Protein AF-A0A954NXL1-F1 (afdb_monomer)

Solvent-accessible surface area (backbone atoms only — not comparable to full-atom values): 20071 Å² total; per-residue (Å²): 137,88,84,87,80,82,85,85,82,81,84,80,84,85,80,91,80,90,78,91,79,86,86,80,90,76,93,76,92,77,82,85,81,83,84,84,76,79,89,75,82,78,77,86,80,50,72,56,59,78,70,56,52,58,62,56,50,62,66,40,54,79,56,42,63,72,50,54,70,36,68,68,48,44,49,46,42,63,69,52,49,45,56,51,31,54,75,68,62,72,51,57,70,72,60,48,56,66,61,53,74,74,76,76,63,102,68,73,78,57,69,69,57,52,49,50,50,50,53,50,50,62,66,25,72,68,46,43,51,49,52,35,52,50,40,54,51,52,44,72,52,59,51,67,88,38,59,63,52,55,56,56,39,59,54,33,57,70,47,90,50,64,70,38,24,40,44,21,52,54,26,48,41,65,50,51,58,74,80,51,32,74,78,63,54,55,92,82,51,72,101,67,62,76,81,45,71,69,49,53,53,50,49,54,52,41,49,45,52,71,66,40,54,46,99,85,69,44,57,66,57,77,52,65,70,48,47,52,52,40,50,54,51,49,54,52,46,42,70,78,46,68,72,74,65,74,70,71,71,70,74,70,68,77,68,76,71,79,79,76,70,80,72,78,80,75,80,85,80,81,97,74,91,79,90,79,74,80,85,76,83,80,76,93,83,80,77,77,80,81,84,70,78,95,72,78,79,76,78,78,82,76,82,78,134

Structure (mmCIF, N/CA/C/O backbone):
data_AF-A0A954NXL1-F1
#
_entry.id   AF-A0A954NXL1-F1
#
loop_
_atom_site.group_PDB
_atom_site.id
_atom_site.type_symbol
_atom_site.label_atom_id
_atom_site.label_alt_id
_atom_site.label_comp_id
_atom_site.label_asym_id
_atom_site.label_entity_id
_atom_site.label_seq_id
_atom_site.pdbx_PDB_ins_code
_atom_site.Cartn_x
_atom_site.Cartn_y
_atom_site.Cartn_z
_atom_site.occupancy
_atom_site.B_iso_or_equiv
_atom_site.auth_seq_id
_atom_site.auth_comp_id
_atom_site.auth_asym_id
_atom_site.auth_atom_id
_atom_site.pdbx_PDB_model_num
ATOM 1 N N . MET A 1 1 ? 21.706 30.343 -47.236 1.00 45.62 1 MET A N 1
ATOM 2 C CA . MET A 1 1 ? 22.930 30.516 -46.420 1.00 45.62 1 MET A CA 1
ATOM 3 C C . MET A 1 1 ? 22.582 30.305 -44.948 1.00 45.62 1 MET A C 1
ATOM 5 O O . MET A 1 1 ? 21.830 31.111 -44.410 1.00 45.62 1 MET A O 1
ATOM 9 N N . PRO A 1 2 ? 23.025 29.204 -44.320 1.00 49.72 2 PRO A N 1
ATOM 10 C CA . PRO A 1 2 ? 22.646 28.861 -42.949 1.00 49.72 2 PRO A CA 1
ATOM 11 C C . PRO A 1 2 ? 23.507 29.607 -41.917 1.00 49.72 2 PRO A C 1
ATOM 13 O O . PRO A 1 2 ? 24.734 29.600 -41.991 1.00 49.72 2 PRO A O 1
ATOM 16 N N . ARG A 1 3 ? 22.856 30.255 -40.941 1.00 55.41 3 ARG A N 1
ATOM 17 C CA . ARG A 1 3 ? 23.507 30.878 -39.778 1.00 55.41 3 ARG A CA 1
ATOM 18 C C . ARG A 1 3 ? 23.641 29.855 -38.651 1.00 55.41 3 ARG A C 1
ATOM 20 O O . ARG A 1 3 ? 22.653 29.465 -38.035 1.00 55.41 3 ARG A O 1
ATOM 27 N N . ILE A 1 4 ? 24.882 29.472 -38.384 1.00 54.88 4 ILE A N 1
ATOM 28 C CA . ILE A 1 4 ? 25.325 28.678 -37.238 1.00 54.88 4 ILE A CA 1
ATOM 29 C C . ILE A 1 4 ? 25.182 29.538 -35.970 1.00 54.88 4 ILE A C 1
ATOM 31 O O . ILE A 1 4 ? 25.740 30.632 -35.899 1.00 54.88 4 ILE A O 1
ATOM 35 N N . ARG A 1 5 ? 24.423 29.064 -34.973 1.00 64.19 5 ARG A N 1
ATOM 36 C CA . ARG A 1 5 ? 24.415 29.616 -33.608 1.00 64.19 5 ARG A CA 1
ATOM 37 C C . ARG A 1 5 ? 25.229 28.692 -32.706 1.00 64.19 5 ARG A C 1
ATOM 39 O O . ARG A 1 5 ? 24.935 27.508 -32.599 1.00 64.19 5 ARG A O 1
ATOM 46 N N . THR A 1 6 ? 26.257 29.257 -32.090 1.00 56.78 6 THR A N 1
ATOM 47 C CA . THR A 1 6 ? 27.164 28.630 -31.125 1.00 56.78 6 THR A CA 1
ATOM 48 C C . THR A 1 6 ? 26.505 28.451 -29.747 1.00 56.78 6 THR A C 1
ATOM 50 O O . THR A 1 6 ? 25.706 29.301 -29.340 1.00 56.78 6 THR A O 1
ATOM 53 N N . PRO A 1 7 ? 26.834 27.384 -28.991 1.00 60.34 7 PRO A N 1
ATOM 54 C CA . PRO A 1 7 ? 26.393 27.222 -27.609 1.00 60.34 7 PRO A CA 1
ATOM 55 C C . PRO A 1 7 ? 27.292 27.995 -26.630 1.00 60.34 7 PRO A C 1
ATOM 57 O O . PRO A 1 7 ? 28.519 27.973 -26.721 1.00 60.34 7 PRO A O 1
ATOM 60 N N . ARG A 1 8 ? 26.661 28.668 -25.661 1.00 62.50 8 ARG A N 1
ATOM 61 C CA . ARG A 1 8 ? 27.320 29.267 -24.495 1.00 62.50 8 ARG A CA 1
ATOM 62 C C . ARG A 1 8 ? 27.696 28.165 -23.504 1.00 62.50 8 ARG A C 1
ATOM 64 O O . ARG A 1 8 ? 26.824 27.564 -22.886 1.00 62.50 8 ARG A O 1
ATOM 71 N N . VAL A 1 9 ? 28.995 27.945 -23.342 1.00 52.59 9 VAL A N 1
ATOM 72 C CA . VAL A 1 9 ? 29.593 27.196 -22.233 1.00 52.59 9 VAL A CA 1
ATOM 73 C C . VAL A 1 9 ? 29.570 28.104 -21.001 1.00 52.59 9 VAL A C 1
ATOM 75 O O . VAL A 1 9 ? 30.226 29.143 -20.997 1.00 52.59 9 VAL A O 1
ATOM 78 N N . MET A 1 10 ? 28.805 27.745 -19.968 1.00 55.31 10 MET A N 1
ATOM 79 C CA . MET A 1 10 ? 28.970 28.332 -18.638 1.00 55.31 10 MET A CA 1
ATOM 80 C C . MET A 1 10 ? 29.916 27.457 -17.823 1.00 55.31 10 MET A C 1
ATOM 82 O O . MET A 1 10 ? 29.580 26.348 -17.418 1.00 55.31 10 MET A O 1
ATOM 86 N N . ALA A 1 11 ? 31.115 27.994 -17.620 1.00 51.50 11 ALA A N 1
ATOM 87 C CA . ALA A 1 11 ? 32.072 27.551 -16.628 1.00 51.50 11 ALA A CA 1
ATOM 88 C C . ALA A 1 11 ? 31.529 27.869 -15.227 1.00 51.50 11 ALA A C 1
ATOM 90 O O . ALA A 1 11 ? 31.227 29.025 -14.930 1.00 51.50 11 ALA A O 1
ATOM 91 N N . VAL A 1 12 ? 31.423 26.857 -14.366 1.00 53.97 12 VAL A N 1
ATOM 92 C CA . VAL A 1 12 ? 31.232 27.046 -12.925 1.00 53.97 12 VAL A CA 1
ATOM 93 C C . VAL A 1 12 ? 32.540 26.685 -12.239 1.00 53.97 12 VAL A C 1
ATOM 95 O O . VAL A 1 12 ? 33.094 25.604 -12.430 1.00 53.97 12 VAL A O 1
ATOM 98 N N . LEU A 1 13 ? 33.044 27.677 -11.512 1.00 52.03 13 LEU A N 1
ATOM 99 C CA . LEU A 1 13 ? 34.335 27.716 -10.856 1.00 52.03 13 LEU A CA 1
ATOM 100 C C . LEU A 1 13 ? 34.440 26.721 -9.700 1.00 52.03 13 LEU A C 1
ATOM 102 O O . LEU A 1 13 ? 33.599 26.638 -8.809 1.00 52.03 13 LEU A O 1
ATOM 106 N N . LEU A 1 14 ? 35.570 26.034 -9.762 1.00 54.53 14 LEU A N 1
ATOM 107 C CA . LEU A 1 14 ? 36.266 25.241 -8.769 1.00 54.53 14 LEU A CA 1
ATOM 108 C C . LEU A 1 14 ? 36.532 26.068 -7.492 1.00 54.53 14 LEU A C 1
ATOM 110 O O . LEU A 1 14 ? 37.155 27.126 -7.571 1.00 54.53 14 LEU A O 1
ATOM 114 N N . VAL A 1 15 ? 36.124 25.575 -6.319 1.00 59.75 15 VAL A N 1
ATOM 115 C CA . VAL A 1 15 ? 36.623 26.064 -5.021 1.00 59.75 15 VAL A CA 1
ATOM 116 C C . VAL A 1 15 ? 37.382 24.930 -4.342 1.00 59.75 15 VAL A C 1
ATOM 118 O O . VAL A 1 15 ? 36.806 23.933 -3.913 1.00 59.75 15 VAL A O 1
ATOM 121 N N . CYS A 1 16 ? 38.700 25.110 -4.284 1.00 46.44 16 CYS A N 1
ATOM 122 C CA . CYS A 1 16 ? 39.640 24.327 -3.496 1.00 46.44 16 CYS A CA 1
ATOM 123 C C . CYS A 1 16 ? 39.377 24.517 -1.997 1.00 46.44 16 CYS A C 1
ATOM 125 O O . CYS A 1 16 ? 39.449 25.635 -1.491 1.00 46.44 16 CYS A O 1
ATOM 127 N N . GLY A 1 17 ? 39.172 23.415 -1.280 1.00 48.47 17 GLY A N 1
ATOM 128 C CA . GLY A 1 17 ? 39.262 23.346 0.176 1.00 48.47 17 GLY A CA 1
ATOM 129 C C . GLY A 1 17 ? 40.120 22.150 0.563 1.00 48.47 17 GLY A C 1
ATOM 130 O O . GLY A 1 17 ? 39.639 21.022 0.587 1.00 48.47 17 GLY A O 1
ATOM 131 N N . ALA A 1 18 ? 41.406 22.398 0.805 1.00 49.31 18 ALA A N 1
ATOM 132 C CA . ALA A 1 18 ? 42.366 21.408 1.265 1.00 49.31 18 ALA A CA 1
ATOM 133 C C . ALA A 1 18 ? 42.190 21.156 2.770 1.00 49.31 18 ALA A C 1
ATOM 135 O O . ALA A 1 18 ? 42.392 22.066 3.571 1.00 49.31 18 ALA A O 1
ATOM 136 N N . LEU A 1 19 ? 41.894 19.915 3.158 1.00 51.47 19 LEU A N 1
ATOM 137 C CA . LEU A 1 19 ? 42.267 19.394 4.471 1.00 51.47 19 LEU A CA 1
ATOM 138 C C . LEU A 1 19 ? 43.048 18.095 4.272 1.00 51.47 19 LEU A C 1
ATOM 140 O O . LEU A 1 19 ? 42.522 17.085 3.809 1.00 51.47 19 LEU A O 1
ATOM 144 N N . ALA A 1 20 ? 44.332 18.169 4.604 1.00 49.69 20 ALA A N 1
ATOM 145 C CA . ALA A 1 20 ? 45.236 17.043 4.696 1.00 49.69 20 ALA A CA 1
ATOM 146 C C . ALA A 1 20 ? 44.956 16.260 5.987 1.00 49.69 20 ALA A C 1
ATOM 148 O O . ALA A 1 20 ? 44.929 16.843 7.070 1.00 49.69 20 ALA A O 1
ATOM 149 N N . ALA A 1 21 ? 44.812 14.941 5.877 1.00 51.56 21 ALA A N 1
ATOM 150 C CA . ALA A 1 21 ? 44.952 14.029 7.005 1.00 51.56 21 ALA A CA 1
ATOM 151 C C . ALA A 1 21 ? 45.701 12.768 6.551 1.00 51.56 21 ALA A C 1
ATOM 153 O O . ALA A 1 21 ? 45.217 11.951 5.773 1.00 51.56 21 ALA A O 1
ATOM 154 N N . SER A 1 22 ? 46.935 12.713 7.033 1.00 54.09 22 SER A N 1
ATOM 155 C CA . SER A 1 22 ? 47.969 11.686 7.003 1.00 54.09 22 SER A CA 1
ATOM 156 C C . SER A 1 22 ? 47.495 10.226 6.969 1.00 54.09 22 SER A C 1
ATOM 158 O O . SER A 1 22 ? 46.775 9.760 7.849 1.00 54.09 22 SER A O 1
ATOM 160 N N . VAL A 1 23 ? 48.020 9.474 5.997 1.00 46.53 23 VAL A N 1
ATOM 161 C CA . VAL A 1 23 ? 48.011 8.005 5.963 1.00 46.53 23 VAL A CA 1
ATOM 162 C C . VAL A 1 23 ? 49.240 7.495 6.717 1.00 46.53 23 VAL A C 1
ATOM 164 O O . VAL A 1 23 ? 50.360 7.632 6.232 1.00 46.53 23 VAL A O 1
ATOM 167 N N . SER A 1 24 ? 49.028 6.858 7.868 1.00 55.69 24 SER A N 1
ATOM 168 C CA . SER A 1 24 ? 50.027 5.995 8.507 1.00 55.69 24 SER A CA 1
ATOM 169 C C . SER A 1 24 ? 49.641 4.538 8.267 1.00 55.69 24 SER A C 1
ATOM 171 O O . SER A 1 24 ? 48.650 4.049 8.806 1.00 55.69 24 SER A O 1
ATOM 173 N N . ARG A 1 25 ? 50.424 3.838 7.439 1.00 49.19 25 ARG A N 1
ATOM 174 C CA . ARG A 1 25 ? 50.389 2.374 7.326 1.00 49.19 25 ARG A CA 1
ATOM 175 C C . ARG A 1 25 ? 51.106 1.785 8.539 1.00 49.19 25 ARG A C 1
ATOM 177 O O . ARG A 1 25 ? 52.303 1.998 8.686 1.00 49.19 25 ARG A O 1
ATOM 184 N N . SER A 1 26 ? 50.387 1.021 9.356 1.00 56.47 26 SER A N 1
ATOM 185 C CA . SER A 1 26 ? 50.976 0.121 10.351 1.00 56.47 26 SER A CA 1
ATOM 186 C C . SER A 1 26 ? 50.548 -1.304 10.020 1.00 56.47 26 SER A C 1
ATOM 188 O O . SER A 1 26 ? 49.383 -1.666 10.167 1.00 56.47 26 SER A O 1
ATOM 190 N N . THR A 1 27 ? 51.487 -2.102 9.519 1.00 55.34 27 THR A N 1
ATOM 191 C CA . THR A 1 27 ? 51.351 -3.554 9.397 1.00 55.34 27 THR A CA 1
ATOM 192 C C . THR A 1 27 ? 51.619 -4.177 10.762 1.00 55.34 27 THR A C 1
ATOM 194 O O . THR A 1 27 ? 52.772 -4.300 11.168 1.00 55.34 27 THR A O 1
ATOM 197 N N . ALA A 1 28 ? 50.556 -4.568 11.463 1.00 50.34 28 ALA A N 1
ATOM 198 C CA . ALA A 1 28 ? 50.631 -5.426 12.639 1.00 50.34 28 ALA A CA 1
ATOM 199 C C . ALA A 1 28 ? 49.810 -6.691 12.367 1.00 50.34 28 ALA A C 1
ATOM 201 O O . ALA A 1 28 ? 48.585 -6.656 12.272 1.00 50.34 28 ALA A O 1
ATOM 202 N N . GLN A 1 29 ? 50.519 -7.801 12.192 1.00 56.78 29 GLN A N 1
ATOM 203 C CA . GLN A 1 29 ? 49.962 -9.140 12.095 1.00 56.78 29 GLN A CA 1
ATOM 204 C C . GLN A 1 29 ? 49.663 -9.636 13.516 1.00 56.78 29 GLN A C 1
ATOM 206 O O . GLN A 1 29 ? 50.565 -9.706 14.348 1.00 56.78 29 GLN A O 1
ATOM 211 N N . ALA A 1 30 ? 48.394 -9.936 13.793 1.00 45.97 30 ALA A N 1
ATOM 212 C CA . ALA A 1 30 ? 47.899 -10.447 15.071 1.00 45.97 30 ALA A CA 1
ATOM 213 C C . ALA A 1 30 ? 47.248 -11.836 14.870 1.00 45.97 30 ALA A C 1
ATOM 215 O O . ALA A 1 30 ? 46.797 -12.136 13.761 1.00 45.97 30 ALA A O 1
ATOM 216 N N . PRO A 1 31 ? 47.253 -12.704 15.899 1.00 52.66 31 PRO A N 1
ATOM 217 C CA . PRO A 1 31 ? 47.019 -14.140 15.768 1.00 52.66 31 PRO A CA 1
ATOM 218 C C . PRO A 1 31 ? 45.542 -14.495 15.554 1.00 52.66 31 PRO A C 1
ATOM 220 O O . PRO A 1 31 ? 44.635 -13.767 15.953 1.00 52.66 31 PRO A O 1
ATOM 223 N N . LEU A 1 32 ? 45.329 -15.651 14.921 1.00 52.09 32 LEU A N 1
ATOM 224 C CA . LEU A 1 32 ? 44.024 -16.245 14.624 1.00 52.09 32 LEU A CA 1
ATOM 225 C C . LEU A 1 32 ? 43.167 -16.441 15.895 1.00 52.09 32 LEU A C 1
ATOM 227 O O . LEU A 1 32 ? 43.686 -16.946 16.895 1.00 52.09 32 LEU A O 1
ATOM 231 N N . PRO A 1 33 ? 41.860 -16.118 15.859 1.00 55.97 33 PRO A N 1
ATOM 232 C CA . PRO A 1 33 ? 40.934 -16.433 16.942 1.00 55.97 33 PRO A CA 1
ATOM 233 C C . PRO A 1 33 ? 40.495 -17.914 16.921 1.00 55.97 33 PRO A C 1
ATOM 235 O O . PRO A 1 33 ? 40.418 -18.521 15.848 1.00 55.97 33 PRO A O 1
ATOM 238 N N . PRO A 1 34 ? 40.169 -18.503 18.089 1.00 56.62 34 PRO A N 1
ATOM 239 C CA . PRO A 1 34 ? 39.598 -19.843 18.184 1.00 56.62 34 PRO A CA 1
ATOM 240 C C . PRO A 1 34 ? 38.162 -19.899 17.637 1.00 56.62 34 PRO A C 1
ATOM 242 O O . PRO A 1 34 ? 37.371 -18.967 17.785 1.00 56.62 34 PRO A O 1
ATOM 245 N N . VAL A 1 35 ? 37.843 -21.035 17.018 1.00 50.38 35 VAL A N 1
ATOM 246 C CA . VAL A 1 35 ? 36.540 -21.392 16.438 1.00 50.38 35 VAL A CA 1
ATOM 247 C C . VAL A 1 35 ? 35.458 -21.453 17.532 1.00 50.38 35 VAL A C 1
ATOM 249 O O . VAL A 1 35 ? 35.646 -22.188 18.504 1.00 50.38 35 VAL A O 1
ATOM 252 N N . PRO A 1 36 ? 34.319 -20.740 17.404 1.00 49.09 36 PRO A N 1
ATOM 253 C CA . PRO A 1 36 ? 33.223 -20.865 18.354 1.00 49.09 36 PRO A CA 1
ATOM 254 C C . PRO A 1 36 ? 32.395 -22.134 18.108 1.00 49.09 36 PRO A C 1
ATOM 256 O O . PRO A 1 36 ? 31.926 -22.419 17.006 1.00 49.09 36 PRO A O 1
ATOM 259 N N . VAL A 1 37 ? 32.219 -22.872 19.199 1.00 46.91 37 VAL A N 1
ATOM 260 C CA . VAL A 1 37 ? 31.333 -24.022 19.387 1.00 46.91 37 VAL A CA 1
ATOM 261 C C . VAL A 1 37 ? 29.883 -23.535 19.539 1.00 46.91 37 VAL A C 1
ATOM 263 O O . VAL A 1 37 ? 29.647 -22.533 20.204 1.00 46.91 37 VAL A O 1
ATOM 266 N N . ALA A 1 38 ? 28.947 -24.277 18.936 1.00 41.75 38 ALA A N 1
ATOM 267 C CA . ALA A 1 38 ? 27.502 -24.354 19.199 1.00 41.75 38 ALA A CA 1
ATOM 268 C C . ALA A 1 38 ? 26.732 -23.043 19.484 1.00 41.75 38 ALA A C 1
ATOM 270 O O . ALA A 1 38 ? 26.768 -22.478 20.576 1.00 41.75 38 ALA A O 1
ATOM 271 N N . ALA A 1 39 ? 25.912 -22.643 18.508 1.00 38.16 39 ALA A N 1
ATOM 272 C CA . ALA A 1 39 ? 24.889 -21.614 18.638 1.00 38.16 39 ALA A CA 1
ATOM 273 C C . ALA A 1 39 ? 23.875 -21.966 19.744 1.00 38.16 39 ALA A C 1
ATOM 275 O O . ALA A 1 39 ? 22.991 -22.804 19.562 1.00 38.16 39 ALA A O 1
ATOM 276 N N . ALA A 1 40 ? 24.000 -21.304 20.894 1.00 44.16 40 ALA A N 1
ATOM 277 C CA . ALA A 1 40 ? 22.939 -21.221 21.885 1.00 44.16 40 ALA A CA 1
ATOM 278 C C . ALA A 1 40 ? 21.794 -20.364 21.316 1.00 44.16 40 ALA A C 1
ATOM 280 O O . ALA A 1 40 ? 22.017 -19.246 20.847 1.00 44.16 40 ALA A O 1
ATOM 281 N N . ALA A 1 41 ? 20.577 -20.907 21.338 1.00 41.31 41 ALA A N 1
ATOM 282 C CA . ALA A 1 41 ? 19.365 -20.237 20.889 1.00 41.31 41 ALA A CA 1
ATOM 283 C C . ALA A 1 41 ? 19.177 -18.889 21.609 1.00 41.31 41 ALA A C 1
ATOM 285 O O . ALA A 1 41 ? 19.146 -18.825 22.839 1.00 41.31 41 ALA A O 1
ATOM 286 N N . ALA A 1 42 ? 19.054 -17.813 20.831 1.00 42.94 42 ALA A N 1
ATOM 287 C CA . ALA A 1 42 ? 18.720 -16.493 21.348 1.00 42.94 42 ALA A CA 1
ATOM 288 C C . ALA A 1 42 ? 17.309 -16.511 21.978 1.00 42.94 42 ALA A C 1
ATOM 290 O O . ALA A 1 42 ? 16.404 -17.136 21.418 1.00 42.94 42 ALA A O 1
ATOM 291 N N . PRO A 1 43 ? 17.093 -15.839 23.124 1.00 53.62 43 PRO A N 1
ATOM 292 C CA . PRO A 1 43 ? 15.777 -15.767 23.752 1.00 53.62 43 PRO A CA 1
ATOM 293 C C . PRO A 1 43 ? 14.785 -15.000 22.856 1.00 53.62 43 PRO A C 1
ATOM 295 O O . PRO A 1 43 ? 15.189 -14.050 22.178 1.00 53.62 43 PRO A O 1
ATOM 298 N N . PRO A 1 44 ? 13.488 -15.364 22.851 1.00 46.38 44 PRO A N 1
ATOM 299 C CA . PRO A 1 44 ? 12.485 -14.705 22.023 1.00 46.38 44 PRO A CA 1
ATOM 300 C C . PRO A 1 44 ? 12.353 -13.230 22.422 1.00 46.38 44 PRO A C 1
ATOM 302 O O . PRO A 1 44 ? 11.932 -12.891 23.528 1.00 46.38 44 PRO A O 1
ATOM 305 N N . THR A 1 45 ? 12.713 -12.331 21.509 1.00 51.19 45 THR A N 1
ATOM 306 C CA . THR A 1 45 ? 12.475 -10.896 21.659 1.00 51.19 45 THR A CA 1
ATOM 307 C C . THR A 1 45 ? 10.979 -10.634 21.527 1.00 51.19 45 THR A C 1
ATOM 309 O O . THR A 1 45 ? 10.428 -10.658 20.428 1.00 51.19 45 THR A O 1
ATOM 312 N N . THR A 1 46 ? 10.299 -10.391 22.644 1.00 64.38 46 THR A N 1
ATOM 313 C CA . THR A 1 46 ? 8.893 -9.972 22.628 1.00 64.38 46 THR A CA 1
ATOM 314 C C . THR A 1 46 ? 8.769 -8.551 22.072 1.00 64.38 46 THR A C 1
ATOM 316 O O . THR A 1 46 ? 9.664 -7.724 22.257 1.00 64.38 46 THR A O 1
ATOM 319 N N . LEU A 1 47 ? 7.645 -8.239 21.418 1.00 60.06 47 LEU A N 1
ATOM 320 C CA . LEU A 1 47 ? 7.320 -6.915 20.855 1.00 60.06 47 LEU A CA 1
ATOM 321 C C . LEU A 1 47 ? 7.566 -5.761 21.857 1.00 60.06 47 LEU A C 1
ATOM 323 O O . LEU A 1 47 ? 8.027 -4.683 21.486 1.00 60.06 47 LEU A O 1
ATOM 327 N N . TRP A 1 48 ? 7.350 -6.018 23.150 1.00 56.38 48 TRP A N 1
ATOM 328 C CA . TRP A 1 48 ? 7.616 -5.101 24.268 1.00 56.38 48 TRP A CA 1
ATOM 329 C C . TRP A 1 48 ? 9.091 -4.711 24.418 1.00 56.38 48 TRP A C 1
ATOM 331 O O . TRP A 1 48 ? 9.410 -3.576 24.777 1.00 56.38 48 TRP A O 1
ATOM 341 N N . THR A 1 49 ? 9.988 -5.638 24.084 1.00 62.62 49 THR A N 1
ATOM 342 C CA . THR A 1 49 ? 11.439 -5.435 24.083 1.00 62.62 49 THR A CA 1
ATOM 343 C C . THR A 1 49 ? 11.865 -4.525 22.936 1.00 62.62 49 THR A C 1
ATOM 345 O O . THR A 1 49 ? 12.711 -3.655 23.125 1.00 62.62 49 THR A O 1
ATOM 348 N N . PHE A 1 50 ? 11.214 -4.655 21.777 1.00 66.38 50 PHE A N 1
ATOM 349 C CA . PHE A 1 50 ? 11.454 -3.803 20.612 1.00 66.38 50 PHE A CA 1
ATOM 350 C C . PHE A 1 50 ? 10.907 -2.375 20.801 1.00 66.38 50 PHE A C 1
ATOM 352 O O . PHE A 1 50 ? 11.464 -1.413 20.280 1.00 66.38 50 PHE A O 1
ATOM 359 N N . LEU A 1 51 ? 9.843 -2.216 21.598 1.00 67.56 51 LEU A N 1
ATOM 360 C CA . LEU A 1 51 ? 9.228 -0.924 21.928 1.00 67.56 51 LEU A CA 1
ATOM 361 C C . LEU A 1 51 ? 9.900 -0.182 23.104 1.00 67.56 51 LEU A C 1
ATOM 363 O O . LEU A 1 51 ? 9.443 0.895 23.480 1.00 67.56 51 LEU A O 1
ATOM 367 N N . GLY A 1 52 ? 10.977 -0.721 23.690 1.00 49.78 52 GLY A N 1
ATOM 368 C CA . GLY A 1 52 ? 11.757 -0.045 24.738 1.00 49.78 52 GLY A CA 1
ATOM 369 C C . GLY A 1 52 ? 11.131 -0.045 26.142 1.00 49.78 52 GLY A C 1
ATOM 370 O O . GLY A 1 52 ? 11.703 0.536 27.065 1.00 49.78 52 GLY A O 1
ATOM 371 N N . PHE A 1 53 ? 10.007 -0.739 26.354 1.00 61.44 53 PHE A N 1
ATOM 372 C CA . PHE A 1 53 ? 9.324 -0.794 27.658 1.00 61.44 53 PHE A CA 1
ATOM 373 C C . PHE A 1 53 ? 10.119 -1.536 28.746 1.00 61.44 53 PHE A C 1
ATOM 375 O O . PHE A 1 53 ? 9.889 -1.326 29.939 1.00 61.44 53 PHE A O 1
ATOM 382 N N . ASN A 1 54 ? 11.115 -2.340 28.365 1.00 58.97 54 ASN A N 1
ATOM 383 C CA . ASN A 1 54 ? 11.953 -3.073 29.316 1.00 58.97 54 ASN A CA 1
ATOM 384 C C . ASN A 1 54 ? 12.820 -2.158 30.202 1.00 58.97 54 ASN A C 1
ATOM 386 O O . ASN A 1 54 ? 13.152 -2.545 31.322 1.00 58.97 54 ASN A O 1
ATOM 390 N N . GLN A 1 55 ? 13.142 -0.931 29.766 1.00 55.81 55 GLN A N 1
ATOM 391 C CA . GLN A 1 55 ? 13.870 0.022 30.620 1.00 55.81 55 GLN A CA 1
ATOM 392 C C . GLN A 1 55 ? 12.977 0.649 31.702 1.00 55.81 55 GLN A C 1
ATOM 394 O O . GLN A 1 55 ? 13.438 0.874 32.821 1.00 55.81 55 GLN A O 1
ATOM 399 N N . MET A 1 56 ? 11.682 0.849 31.428 1.00 53.62 56 MET A N 1
ATOM 400 C CA . MET A 1 56 ? 10.729 1.298 32.451 1.00 53.62 56 MET A CA 1
ATOM 401 C C . MET A 1 56 ? 10.476 0.215 33.506 1.00 53.62 56 MET A C 1
ATOM 403 O O . MET A 1 56 ? 10.413 0.528 34.694 1.00 53.62 56 MET A O 1
ATOM 407 N N . GLY A 1 57 ? 10.398 -1.057 33.100 1.00 52.50 57 GLY A N 1
ATOM 408 C CA . GLY A 1 57 ? 10.222 -2.186 34.019 1.00 52.50 57 GLY A CA 1
ATOM 409 C C . GLY A 1 57 ? 11.397 -2.384 34.985 1.00 52.50 57 GLY A C 1
ATOM 410 O O . GLY A 1 57 ? 11.179 -2.706 36.150 1.00 52.50 57 GLY A O 1
ATOM 411 N N . ALA A 1 58 ? 12.634 -2.123 34.553 1.00 48.78 58 ALA A N 1
ATOM 412 C CA . ALA A 1 58 ? 13.820 -2.252 35.405 1.00 48.78 58 ALA A CA 1
ATOM 413 C C . ALA A 1 58 ? 13.940 -1.130 36.459 1.00 48.78 58 ALA A C 1
ATOM 415 O O . ALA A 1 58 ? 14.369 -1.391 37.586 1.00 48.78 58 ALA A O 1
ATOM 416 N N . CYS A 1 59 ? 13.518 0.098 36.128 1.00 46.81 59 CYS A N 1
ATOM 417 C CA . CYS A 1 59 ? 13.467 1.215 37.079 1.00 46.81 59 CYS A CA 1
ATOM 418 C C . CYS A 1 59 ? 12.265 1.134 38.034 1.00 46.81 59 CYS A C 1
ATOM 420 O O . CYS A 1 59 ? 12.408 1.476 39.207 1.00 46.81 59 CYS A O 1
ATOM 422 N N . LEU A 1 60 ? 11.107 0.641 37.577 1.00 49.69 60 LEU A N 1
ATOM 423 C CA . LEU A 1 60 ? 9.947 0.421 38.448 1.00 49.69 60 LEU A CA 1
ATOM 424 C C . LEU A 1 60 ? 10.059 -0.866 39.271 1.00 49.69 60 LEU A C 1
ATOM 426 O O . LEU A 1 60 ? 9.565 -0.898 40.387 1.00 49.69 60 LEU A O 1
ATOM 430 N N . GLY A 1 61 ? 10.712 -1.923 38.790 1.00 51.16 61 GLY A N 1
ATOM 431 C CA . GLY A 1 61 ? 10.702 -3.236 39.449 1.00 51.16 61 GLY A CA 1
ATOM 432 C C . GLY A 1 61 ? 11.304 -3.246 40.859 1.00 51.16 61 GLY A C 1
ATOM 433 O O . GLY A 1 61 ? 10.833 -3.983 41.722 1.00 51.16 61 GLY A O 1
ATOM 434 N N . LYS A 1 62 ? 12.294 -2.384 41.133 1.00 54.50 62 LYS A N 1
ATOM 435 C CA . LYS A 1 62 ? 12.952 -2.312 42.451 1.00 54.50 62 LYS A CA 1
ATOM 436 C C . LYS A 1 62 ? 12.188 -1.479 43.490 1.00 54.50 62 LYS A C 1
ATOM 438 O O . LYS A 1 62 ? 12.374 -1.699 44.681 1.00 54.50 62 LYS A O 1
ATOM 443 N N . THR A 1 63 ? 11.309 -0.565 43.074 1.00 53.22 63 THR A N 1
ATOM 444 C CA . THR A 1 63 ? 10.525 0.306 43.978 1.00 53.22 63 THR A CA 1
ATOM 445 C C . THR A 1 63 ? 9.027 -0.022 43.977 1.00 53.22 63 THR A C 1
ATOM 447 O O . THR A 1 63 ? 8.370 0.070 45.014 1.00 53.22 63 THR A O 1
ATOM 450 N N . ALA A 1 64 ? 8.479 -0.499 42.858 1.00 54.38 64 ALA A N 1
ATOM 451 C CA . ALA A 1 64 ? 7.080 -0.894 42.719 1.00 54.38 64 ALA A CA 1
ATOM 452 C C . ALA A 1 64 ? 6.757 -2.207 43.441 1.00 54.38 64 ALA A C 1
ATOM 454 O O . ALA A 1 64 ? 5.629 -2.357 43.895 1.00 54.38 64 ALA A O 1
ATOM 455 N N . GLY A 1 65 ? 7.719 -3.117 43.644 1.00 56.94 65 GLY A N 1
ATOM 456 C CA . GLY A 1 65 ? 7.484 -4.358 44.398 1.00 56.94 65 GLY A CA 1
ATOM 457 C C . GLY A 1 65 ? 6.972 -4.120 45.827 1.00 56.94 65 GLY A C 1
ATOM 458 O O . GLY A 1 65 ? 6.094 -4.840 46.295 1.00 56.94 65 GLY A O 1
ATOM 459 N N . HIS A 1 66 ? 7.437 -3.054 46.489 1.00 56.50 66 HIS A N 1
ATOM 460 C CA . HIS A 1 66 ? 7.000 -2.692 47.845 1.00 56.50 66 HIS A CA 1
ATOM 461 C C . HIS A 1 66 ? 5.773 -1.767 47.881 1.00 56.50 66 HIS A C 1
ATOM 463 O O . HIS A 1 66 ? 5.044 -1.748 48.873 1.00 56.50 66 HIS A O 1
ATOM 469 N N . ILE A 1 67 ? 5.511 -1.008 46.813 1.00 57.81 67 ILE A N 1
ATOM 470 C CA . ILE A 1 67 ? 4.363 -0.089 46.738 1.00 57.81 67 ILE A CA 1
ATOM 471 C C . ILE A 1 67 ? 3.116 -0.806 46.196 1.00 57.81 67 ILE A C 1
ATOM 473 O O . ILE A 1 67 ? 2.018 -0.578 46.699 1.00 57.81 67 ILE A O 1
ATOM 477 N N . ALA A 1 68 ? 3.273 -1.732 45.247 1.00 57.12 68 ALA A N 1
ATOM 478 C CA . ALA A 1 68 ? 2.182 -2.506 44.650 1.00 57.12 68 ALA A CA 1
ATOM 479 C C . ALA A 1 68 ? 1.581 -3.557 45.599 1.00 57.12 68 ALA A C 1
ATOM 481 O O . ALA A 1 68 ? 0.443 -3.978 45.403 1.00 57.12 68 ALA A O 1
ATOM 482 N N . GLN A 1 69 ? 2.305 -3.957 46.653 1.00 59.66 69 GLN A N 1
ATOM 483 C CA . GLN A 1 69 ? 1.764 -4.828 47.703 1.00 59.66 69 GLN A CA 1
ATOM 484 C C . GLN A 1 69 ? 0.887 -4.084 48.717 1.00 59.66 69 GLN A C 1
ATOM 486 O O . GLN A 1 69 ? 0.208 -4.727 49.519 1.00 59.66 69 GLN A O 1
ATOM 491 N N . LYS A 1 70 ? 0.846 -2.743 48.693 1.00 76.00 70 LYS A N 1
ATOM 492 C CA . LYS A 1 70 ? -0.088 -2.012 49.551 1.00 76.00 70 LYS A CA 1
ATOM 493 C C . LYS A 1 70 ? -1.518 -2.270 49.059 1.00 76.00 70 LYS A C 1
ATOM 495 O O . LYS A 1 70 ? -1.797 -2.040 47.880 1.00 76.00 70 LYS A O 1
ATOM 500 N N . PRO A 1 71 ? -2.445 -2.685 49.943 1.00 73.12 71 PRO A N 1
ATOM 501 C CA . PRO A 1 71 ? -3.805 -3.059 49.553 1.00 73.12 71 PRO A CA 1
ATOM 502 C C . PRO A 1 71 ? -4.520 -1.922 48.818 1.00 73.12 71 PRO A C 1
ATOM 504 O O . PRO A 1 71 ? -5.231 -2.173 47.856 1.00 73.12 71 PRO A O 1
ATOM 507 N N . LEU A 1 72 ? -4.237 -0.668 49.183 1.00 75.56 72 LEU A N 1
ATOM 508 C CA . LEU A 1 72 ? -4.794 0.512 48.523 1.00 75.56 72 LEU A CA 1
ATOM 509 C C .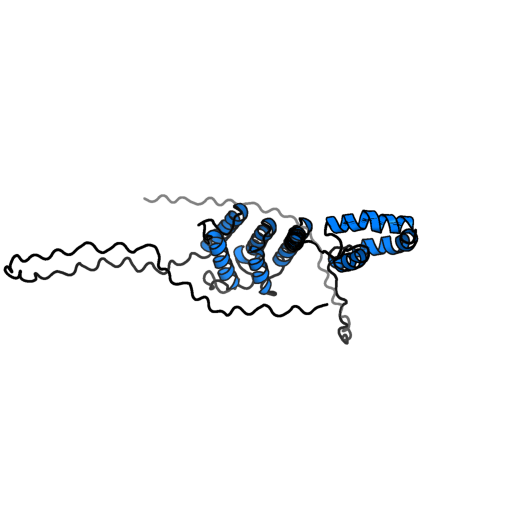 LEU A 1 72 ? -4.378 0.626 47.046 1.00 75.56 72 LEU A C 1
ATOM 511 O O . LEU A 1 72 ? -5.210 0.908 46.191 1.00 75.56 72 LEU A O 1
ATOM 515 N N . VAL A 1 73 ? -3.106 0.367 46.731 1.00 73.88 73 VAL A N 1
ATOM 516 C CA . VAL A 1 73 ? -2.588 0.440 45.355 1.00 73.88 73 VAL A CA 1
ATOM 517 C C . VAL A 1 73 ? -3.151 -0.707 44.523 1.00 73.88 73 VAL A C 1
ATOM 519 O O . VAL A 1 73 ? -3.544 -0.494 43.381 1.00 73.88 73 VAL A O 1
ATOM 522 N N . LYS A 1 74 ? -3.292 -1.900 45.113 1.00 72.69 74 LYS A N 1
ATOM 523 C CA . LYS A 1 74 ? -3.947 -3.042 44.466 1.00 72.69 74 LYS A CA 1
ATOM 524 C C . LYS A 1 74 ? -5.416 -2.751 44.144 1.00 72.69 74 LYS A C 1
ATOM 526 O O . LYS A 1 74 ? -5.855 -3.047 43.036 1.00 72.69 74 LYS A O 1
ATOM 531 N N . THR A 1 75 ? -6.158 -2.120 45.057 1.00 78.25 75 THR A N 1
ATOM 532 C CA . THR A 1 75 ? -7.555 -1.730 44.813 1.00 78.25 75 THR A CA 1
ATOM 533 C C . THR A 1 75 ? -7.659 -0.652 43.739 1.00 78.25 75 THR A C 1
ATOM 535 O O . THR A 1 75 ? -8.499 -0.773 42.855 1.00 78.25 75 THR A O 1
ATOM 538 N N . VAL A 1 76 ? -6.789 0.362 43.748 1.00 77.12 76 VAL A N 1
ATOM 539 C CA . VAL A 1 76 ? -6.792 1.424 42.726 1.00 77.12 76 VAL A CA 1
ATOM 540 C C . VAL A 1 76 ? -6.401 0.877 41.349 1.00 77.12 76 VAL A C 1
ATOM 542 O O . VAL A 1 76 ? -7.084 1.155 40.364 1.00 77.12 76 VAL A O 1
ATOM 545 N N . CYS A 1 77 ? -5.362 0.043 41.263 1.00 74.06 77 CYS A N 1
ATOM 546 C CA . CYS A 1 77 ? -4.960 -0.573 40.001 1.00 74.06 77 CYS A CA 1
ATOM 547 C C . CYS A 1 77 ? -6.046 -1.502 39.447 1.00 74.06 77 CYS A C 1
ATOM 549 O O . CYS A 1 77 ? -6.368 -1.418 38.266 1.00 74.06 77 CYS A O 1
ATOM 551 N N . ASN A 1 78 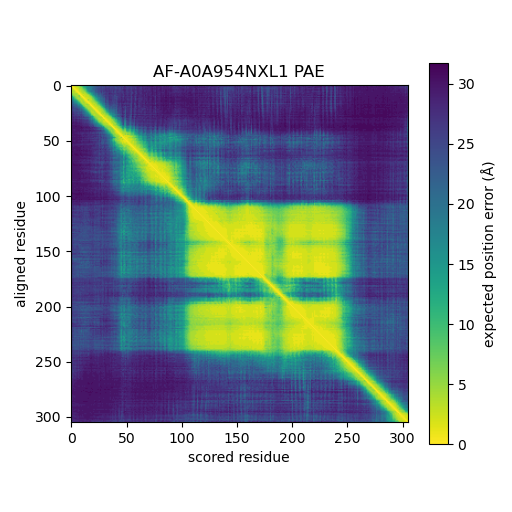? -6.669 -2.327 40.294 1.00 75.69 78 ASN A N 1
ATOM 552 C CA . ASN A 1 78 ? -7.716 -3.245 39.847 1.00 75.69 78 ASN A CA 1
ATOM 553 C C . ASN A 1 78 ? -9.043 -2.544 39.526 1.00 75.69 78 ASN A C 1
ATOM 555 O O . ASN A 1 78 ? -9.731 -2.975 38.609 1.00 75.69 78 ASN A O 1
ATOM 559 N N . SER A 1 79 ? -9.398 -1.475 40.246 1.00 74.62 79 SER A N 1
ATOM 560 C CA . SER A 1 79 ? -10.725 -0.843 40.123 1.00 74.62 79 SER A CA 1
ATOM 561 C C . SER A 1 79 ? -10.754 0.346 39.166 1.00 74.62 79 SER A C 1
ATOM 563 O O . SER A 1 79 ? -11.816 0.682 38.659 1.00 74.62 79 SER A O 1
ATOM 565 N N . VAL A 1 80 ? -9.616 1.006 38.933 1.00 71.56 80 VAL A N 1
ATOM 566 C CA . VAL A 1 80 ? -9.557 2.238 38.127 1.00 71.56 80 VAL A CA 1
ATOM 567 C C . VAL A 1 80 ? -8.653 2.054 36.916 1.00 71.56 80 VAL A C 1
ATOM 569 O O . VAL A 1 80 ? -9.055 2.338 35.792 1.00 71.56 80 VAL A O 1
ATOM 572 N N . VAL A 1 81 ? -7.440 1.542 37.122 1.00 74.12 81 VAL A N 1
ATOM 573 C CA . VAL A 1 81 ? -6.416 1.511 36.066 1.00 74.12 81 VAL A CA 1
ATOM 574 C C . VAL A 1 81 ? -6.648 0.366 35.075 1.00 74.12 81 VAL A C 1
ATOM 576 O O . VAL A 1 81 ? -6.607 0.591 33.870 1.00 74.12 81 VAL A O 1
ATOM 579 N N . ASN A 1 82 ? -6.965 -0.838 35.554 1.00 71.56 82 ASN A N 1
ATOM 580 C CA . ASN A 1 82 ? -7.272 -1.994 34.707 1.00 71.56 82 ASN A CA 1
ATOM 581 C C . ASN A 1 82 ? -8.490 -1.784 33.795 1.00 71.56 82 ASN A C 1
ATOM 583 O O . ASN A 1 82 ? -8.343 -2.025 32.597 1.00 71.56 82 ASN A O 1
ATOM 587 N N . PRO A 1 83 ? -9.658 -1.308 34.272 1.00 69.81 83 PRO A N 1
ATOM 588 C CA . PRO A 1 83 ? -10.785 -1.053 33.378 1.00 69.81 83 PRO A CA 1
ATOM 589 C C . PRO A 1 83 ? -10.485 0.070 32.379 1.00 69.81 83 PRO A C 1
ATOM 591 O O . PRO A 1 83 ? -10.921 -0.014 31.236 1.00 69.81 83 PRO A O 1
ATOM 594 N N . MET A 1 84 ? -9.683 1.076 32.749 1.00 69.62 84 MET A N 1
ATOM 595 C CA . MET A 1 84 ? -9.258 2.120 31.810 1.00 69.62 84 MET A CA 1
ATOM 596 C C . MET A 1 84 ? -8.280 1.591 30.745 1.00 69.62 84 MET A C 1
ATOM 598 O O . MET A 1 84 ? -8.354 1.960 29.578 1.00 69.62 84 MET A O 1
ATOM 602 N N . LEU A 1 85 ? -7.369 0.690 31.112 1.00 68.38 85 LEU A N 1
ATOM 603 C CA . LEU A 1 85 ? -6.463 0.039 30.160 1.00 68.38 85 LEU A CA 1
ATOM 604 C C . LEU A 1 85 ? -7.197 -0.949 29.243 1.00 68.38 85 LEU A C 1
ATOM 606 O O . LEU A 1 85 ? -6.820 -1.090 28.079 1.00 68.38 85 LEU A O 1
ATOM 610 N N . GLN A 1 86 ? -8.249 -1.601 29.745 1.00 69.94 86 GLN A N 1
ATOM 611 C CA . GLN A 1 86 ? -9.136 -2.451 28.950 1.00 69.94 86 GLN A CA 1
ATOM 612 C C . GLN A 1 86 ? -9.964 -1.632 27.957 1.00 69.94 86 GLN A C 1
ATOM 614 O O . GLN A 1 86 ? -10.028 -2.003 26.789 1.00 69.94 86 GLN A O 1
ATOM 619 N N . THR A 1 87 ? -10.542 -0.497 28.370 1.00 65.44 87 THR A N 1
ATOM 620 C CA . THR A 1 87 ? -11.301 0.375 27.452 1.00 65.44 87 THR A CA 1
ATOM 621 C C . THR A 1 87 ? -10.420 1.005 26.380 1.00 65.44 87 THR A C 1
ATOM 623 O O . THR A 1 87 ? -10.890 1.249 25.272 1.00 65.44 87 THR A O 1
ATOM 626 N N . LEU A 1 88 ? -9.137 1.223 26.672 1.00 67.81 88 LEU A N 1
ATOM 627 C CA . LEU A 1 88 ? -8.162 1.737 25.709 1.00 67.81 88 LEU A CA 1
ATOM 628 C C . LEU A 1 88 ? -7.498 0.644 24.852 1.00 67.81 88 LEU A C 1
ATOM 630 O O . LEU A 1 88 ? -6.692 0.977 23.984 1.00 67.81 88 LEU A O 1
ATOM 634 N N . GLY A 1 89 ? -7.804 -0.641 25.072 1.00 60.47 89 GLY A N 1
ATOM 635 C CA . GLY A 1 89 ? -7.215 -1.754 24.314 1.00 60.47 89 GLY A CA 1
ATOM 636 C C . GLY A 1 89 ? -5.698 -1.902 24.494 1.00 60.47 89 GLY A C 1
ATOM 637 O O . GLY A 1 89 ? -5.029 -2.484 23.646 1.00 60.47 89 GLY A O 1
ATOM 638 N N . LEU A 1 90 ? -5.145 -1.351 25.580 1.00 60.72 90 LEU A N 1
ATOM 639 C CA . LEU A 1 90 ? -3.706 -1.342 25.871 1.00 60.72 90 LEU A CA 1
ATOM 640 C C . LEU A 1 90 ? -3.273 -2.515 26.761 1.00 60.72 90 LEU A C 1
ATOM 642 O O . LEU A 1 90 ? -2.078 -2.704 26.993 1.00 60.72 90 LEU A O 1
ATOM 646 N N . LEU A 1 91 ? -4.230 -3.287 27.283 1.00 57.91 91 LEU A N 1
ATOM 647 C CA . LEU A 1 91 ? -3.946 -4.450 28.112 1.00 57.91 91 LEU A CA 1
ATOM 648 C C . LEU A 1 91 ? -3.646 -5.670 27.216 1.00 57.91 91 LEU A C 1
ATOM 650 O O . LEU A 1 91 ? -4.486 -6.013 26.381 1.00 57.91 91 LEU A O 1
ATOM 654 N N . PRO A 1 92 ? -2.490 -6.347 27.370 1.00 52.31 92 PRO A N 1
ATOM 655 C CA . PRO A 1 92 ? -2.223 -7.585 26.646 1.00 52.31 92 PRO A CA 1
ATOM 656 C C . PRO A 1 92 ? -3.305 -8.637 26.954 1.00 52.31 92 PRO A C 1
ATOM 658 O O . PRO A 1 92 ? -3.799 -8.689 28.087 1.00 52.31 92 PRO A O 1
ATOM 661 N N . PRO A 1 93 ? -3.673 -9.489 25.978 1.00 53.41 93 PRO A N 1
ATOM 662 C CA . PRO A 1 93 ? -4.805 -10.416 26.098 1.00 53.41 93 PRO A CA 1
ATOM 663 C C . PRO A 1 93 ? -4.672 -11.376 27.293 1.00 53.41 93 PRO A C 1
ATOM 665 O O . PRO A 1 93 ? -5.664 -11.730 27.924 1.00 53.41 93 PRO A O 1
ATOM 668 N N . GLU A 1 94 ? -3.441 -11.710 27.679 1.00 53.00 94 GLU A N 1
ATOM 669 C CA . GLU A 1 94 ? -3.120 -12.565 28.828 1.00 53.00 94 GLU A CA 1
ATOM 670 C C . GLU A 1 94 ? -3.469 -11.904 30.178 1.00 53.00 94 GLU A C 1
ATOM 672 O O . GLU A 1 94 ? -3.965 -12.556 31.096 1.00 53.00 94 GLU A O 1
ATOM 677 N N . ALA A 1 95 ? -3.285 -10.584 30.296 1.00 50.75 95 ALA A N 1
ATOM 678 C CA . ALA A 1 95 ? -3.651 -9.816 31.489 1.00 50.75 95 ALA A CA 1
ATOM 679 C C . ALA A 1 95 ? -5.153 -9.481 31.524 1.00 50.75 95 ALA A C 1
ATOM 681 O O . ALA A 1 95 ? -5.741 -9.367 32.602 1.00 50.75 95 ALA A O 1
ATOM 682 N N . ALA A 1 96 ? -5.794 -9.373 30.355 1.00 50.75 96 ALA A N 1
ATOM 683 C CA . ALA A 1 96 ? -7.246 -9.257 30.251 1.00 50.75 96 ALA A CA 1
ATOM 684 C C . ALA A 1 96 ? -7.947 -10.535 30.742 1.00 50.75 96 ALA A C 1
ATOM 686 O O . ALA A 1 96 ? -8.937 -10.437 31.464 1.00 50.75 96 ALA A O 1
ATOM 687 N N . ALA A 1 97 ? -7.384 -11.715 30.453 1.00 47.53 97 ALA A N 1
ATOM 688 C CA . ALA A 1 97 ? -7.886 -12.993 30.959 1.00 47.53 97 ALA A CA 1
ATOM 689 C C . ALA A 1 97 ? -7.798 -13.103 32.496 1.00 47.53 97 ALA A C 1
ATOM 691 O O . ALA A 1 97 ? -8.733 -13.584 33.132 1.00 47.53 97 ALA A O 1
ATOM 692 N N . ALA A 1 98 ? -6.728 -12.587 33.116 1.00 47.53 98 ALA A N 1
ATOM 693 C CA . ALA A 1 98 ? -6.584 -12.572 34.576 1.00 47.53 98 ALA A CA 1
ATOM 694 C C . ALA A 1 98 ? -7.529 -11.570 35.276 1.00 47.53 98 ALA A C 1
ATOM 696 O O . ALA A 1 98 ? -8.003 -11.833 36.381 1.00 47.53 98 ALA A O 1
ATOM 697 N N . ALA A 1 99 ? -7.838 -10.435 34.639 1.00 46.19 99 ALA A N 1
ATOM 698 C CA . ALA A 1 99 ? -8.796 -9.451 35.152 1.00 46.19 99 ALA A CA 1
ATOM 699 C C . ALA A 1 99 ? -10.269 -9.840 34.894 1.00 46.19 99 ALA A C 1
ATOM 701 O O . ALA A 1 99 ? -11.150 -9.417 35.638 1.00 46.19 99 ALA A O 1
ATOM 702 N N . ALA A 1 100 ? -10.540 -10.686 33.895 1.00 45.69 100 ALA A N 1
ATOM 703 C CA . ALA A 1 100 ? -11.866 -11.240 33.607 1.00 45.69 100 ALA A CA 1
ATOM 704 C C . ALA A 1 100 ? -12.342 -12.290 34.636 1.00 45.69 100 ALA A C 1
ATOM 706 O O . ALA A 1 100 ? -13.514 -12.664 34.638 1.00 45.69 100 ALA A O 1
ATOM 707 N N . GLY A 1 101 ? -11.466 -12.739 35.544 1.00 40.81 101 GLY A N 1
ATOM 708 C CA . GLY A 1 101 ? -11.793 -13.718 36.588 1.00 40.81 101 GLY A CA 1
ATOM 709 C C . GLY A 1 101 ? -12.706 -13.208 37.711 1.00 40.81 101 GLY A C 1
ATOM 710 O O . GLY A 1 101 ? -13.103 -13.993 38.567 1.00 40.81 101 GLY A O 1
ATOM 711 N N . ALA A 1 102 ? -13.061 -11.920 37.732 1.00 42.41 102 ALA A N 1
ATOM 712 C CA . ALA A 1 102 ? -13.920 -11.337 38.760 1.00 42.41 102 ALA A CA 1
ATOM 713 C C . ALA A 1 102 ? -15.091 -10.561 38.134 1.00 42.41 102 ALA A C 1
ATOM 715 O O . ALA A 1 102 ? -15.098 -9.335 38.131 1.00 42.41 102 ALA A O 1
ATOM 716 N N . GLY A 1 103 ? -16.094 -11.275 37.610 1.00 41.66 103 GLY A N 1
ATOM 717 C CA . GLY A 1 103 ? -17.422 -10.684 37.379 1.00 41.66 103 GLY A CA 1
ATOM 718 C C . GLY A 1 103 ? -18.041 -10.817 35.987 1.00 41.66 103 GLY A C 1
ATOM 719 O O . GLY A 1 103 ? -18.969 -10.072 35.685 1.00 41.66 103 GLY A O 1
ATOM 720 N N . ALA A 1 104 ? -17.596 -11.746 35.139 1.00 43.19 104 ALA A N 1
ATOM 721 C CA . ALA A 1 104 ? -18.358 -12.079 33.936 1.00 43.19 104 ALA A CA 1
ATOM 722 C C . ALA A 1 104 ? -19.594 -12.918 34.317 1.00 43.19 104 ALA A C 1
ATOM 724 O O . ALA A 1 104 ? -19.485 -14.101 34.637 1.00 43.19 104 ALA A O 1
ATOM 725 N N . GLY A 1 105 ? -20.778 -12.299 34.316 1.00 53.66 105 GLY A N 1
ATOM 726 C CA . GLY A 1 105 ? -22.047 -13.030 34.326 1.00 53.66 105 GLY A CA 1
ATOM 727 C C . GLY A 1 105 ? -22.208 -13.908 33.068 1.00 53.66 105 GLY A C 1
ATOM 728 O O . GLY A 1 105 ? -21.476 -13.726 32.095 1.00 53.66 105 GLY A O 1
ATOM 729 N N . PRO A 1 106 ? -23.175 -14.842 33.043 1.00 49.44 106 PRO A N 1
ATOM 730 C CA . PRO A 1 106 ? -23.287 -15.904 32.029 1.00 49.44 106 PRO A CA 1
ATOM 731 C C . PRO A 1 106 ? -23.721 -15.450 30.618 1.00 49.44 106 PRO A C 1
ATOM 733 O O . PRO A 1 106 ? -24.103 -16.275 29.795 1.00 49.44 106 PRO A O 1
ATOM 736 N N . GLY A 1 107 ? -23.653 -14.159 30.302 1.00 61.28 107 GLY A N 1
ATOM 737 C CA . GLY A 1 107 ? -23.942 -13.625 28.974 1.00 61.28 107 GLY A CA 1
ATOM 738 C C . GLY A 1 107 ? -22.781 -12.764 28.511 1.00 61.28 107 GLY A C 1
ATOM 739 O O . GLY A 1 107 ? -22.693 -11.599 28.890 1.00 61.28 107 GLY A O 1
ATOM 740 N N . GLY A 1 108 ? -21.874 -13.333 27.715 1.00 77.00 108 GLY A N 1
ATOM 741 C CA . GLY A 1 108 ? -20.840 -12.550 27.040 1.00 77.00 108 GLY A CA 1
ATOM 742 C C . GLY A 1 108 ? -21.445 -11.459 26.140 1.00 77.00 108 GLY A C 1
ATOM 743 O O . GLY A 1 108 ? -22.640 -11.500 25.829 1.00 77.00 108 GLY A O 1
ATOM 744 N N . PRO A 1 109 ? -20.640 -10.474 25.704 1.00 83.19 109 PRO A N 1
ATOM 745 C CA . PRO A 1 109 ? -21.112 -9.460 24.773 1.00 83.19 109 PRO A CA 1
ATOM 746 C C . PRO A 1 109 ? -21.638 -10.120 23.488 1.00 83.19 109 PRO A C 1
ATOM 748 O O . PRO A 1 109 ? -21.086 -11.130 23.042 1.00 83.19 109 PRO A O 1
ATOM 751 N N . PRO A 1 110 ? -22.688 -9.560 22.862 1.00 92.25 110 PRO A N 1
ATOM 752 C CA . PRO A 1 110 ? -23.210 -10.093 21.612 1.00 92.25 110 PRO A CA 1
ATOM 753 C C . PRO A 1 110 ? -22.117 -10.094 20.526 1.00 92.25 110 PRO A C 1
ATOM 755 O O . PRO A 1 110 ? -21.257 -9.206 20.514 1.00 92.25 110 PRO A O 1
ATOM 758 N N . PRO A 1 111 ? -22.150 -11.047 19.578 1.00 92.94 111 PRO A N 1
ATOM 759 C CA . PRO A 1 111 ? -21.055 -11.283 18.631 1.00 92.94 111 PRO A CA 1
ATOM 760 C C . PRO A 1 111 ? -20.684 -10.047 17.797 1.00 92.94 111 PRO A C 1
ATOM 762 O O . PRO A 1 111 ? -19.508 -9.803 17.542 1.00 92.94 111 PRO A O 1
ATOM 765 N N . ALA A 1 112 ? -21.664 -9.212 17.437 1.00 92.81 112 ALA A N 1
ATOM 766 C CA . ALA A 1 112 ? -21.421 -7.968 16.707 1.00 92.81 112 ALA A CA 1
ATOM 767 C C . ALA A 1 112 ? -20.581 -6.955 17.508 1.00 92.81 112 ALA A C 1
ATOM 769 O O . ALA A 1 112 ? -19.721 -6.281 16.945 1.00 92.81 112 ALA A O 1
ATOM 770 N N . VAL A 1 113 ? -20.793 -6.866 18.825 1.00 92.19 113 VAL A N 1
ATOM 771 C CA . VAL A 1 113 ? -20.031 -5.966 19.706 1.00 92.19 113 VAL A CA 1
ATOM 772 C C . VAL A 1 113 ? -18.609 -6.486 19.897 1.00 92.19 113 VAL A C 1
ATOM 774 O O . VAL A 1 113 ? -17.666 -5.697 19.872 1.00 92.19 113 VAL A O 1
ATOM 777 N N . ALA A 1 114 ? -18.438 -7.805 20.017 1.00 92.44 114 ALA A N 1
ATOM 778 C CA . ALA A 1 114 ? -17.113 -8.417 20.077 1.00 92.44 114 ALA A CA 1
ATOM 779 C C . ALA A 1 114 ? -16.299 -8.131 18.800 1.00 92.44 114 ALA A C 1
ATOM 781 O O . ALA A 1 114 ? -15.154 -7.687 18.893 1.00 92.44 114 ALA A O 1
ATOM 782 N N . LEU A 1 115 ? -16.903 -8.297 17.617 1.00 94.38 115 LEU A N 1
ATOM 783 C CA . LEU A 1 115 ? -16.257 -7.985 16.338 1.00 94.38 115 LEU A CA 1
ATOM 784 C C . LEU A 1 115 ? -15.935 -6.489 16.202 1.00 94.38 115 LEU A C 1
ATOM 786 O O . LEU A 1 115 ? -14.827 -6.134 15.809 1.00 94.38 115 LEU A O 1
ATOM 790 N N . ALA A 1 116 ? -16.866 -5.602 16.565 1.00 92.94 116 ALA A N 1
ATOM 791 C CA . ALA A 1 116 ? -16.622 -4.160 16.544 1.00 92.94 116 ALA A CA 1
ATOM 792 C C . ALA A 1 116 ? -15.444 -3.768 17.452 1.00 92.94 116 ALA A C 1
ATOM 794 O O . ALA A 1 116 ? -14.614 -2.951 17.059 1.00 92.94 116 ALA A O 1
ATOM 795 N N . GLY A 1 117 ? -15.332 -4.392 18.630 1.00 91.81 117 GLY A N 1
ATOM 796 C CA . GLY A 1 117 ? -14.193 -4.218 19.531 1.00 91.81 117 GLY A CA 1
ATOM 797 C C . GLY A 1 117 ? -12.868 -4.667 18.910 1.00 91.81 117 GLY A C 1
ATOM 798 O O . GLY A 1 117 ? -11.877 -3.947 19.011 1.00 91.81 117 GLY A O 1
ATOM 799 N N . GLN A 1 118 ? -12.851 -5.806 18.211 1.00 94.00 118 GLN A N 1
ATOM 800 C CA . GLN A 1 118 ? -11.660 -6.291 17.499 1.00 94.00 118 GLN A CA 1
ATOM 801 C C . GLN A 1 118 ? -11.245 -5.343 16.368 1.00 94.00 118 GLN A C 1
ATOM 803 O O . GLN A 1 118 ? -10.080 -4.960 16.289 1.00 94.00 118 GLN A O 1
ATOM 808 N N . ILE A 1 119 ? -12.199 -4.894 15.547 1.00 94.75 119 ILE A N 1
ATOM 809 C CA . ILE A 1 119 ? -11.945 -3.941 14.457 1.00 94.75 119 ILE A CA 1
ATOM 810 C C . ILE A 1 119 ? -11.430 -2.610 15.015 1.00 94.75 119 ILE A C 1
ATOM 812 O O . ILE A 1 119 ? -10.489 -2.036 14.463 1.00 94.75 119 ILE A O 1
ATOM 816 N N . ALA A 1 120 ? -12.016 -2.118 16.110 1.00 93.81 120 ALA A N 1
ATOM 817 C CA . ALA A 1 120 ? -11.583 -0.888 16.767 1.00 93.81 120 ALA A CA 1
ATOM 818 C C . ALA A 1 120 ? -10.173 -1.018 17.360 1.00 93.81 120 ALA A C 1
ATOM 820 O O . ALA A 1 120 ? -9.373 -0.092 17.240 1.00 93.81 120 ALA A O 1
ATOM 821 N N . ALA A 1 121 ? -9.847 -2.166 17.959 1.00 93.19 121 ALA A N 1
ATOM 822 C CA . ALA A 1 121 ? -8.509 -2.440 18.462 1.00 93.19 121 ALA A CA 1
ATOM 823 C C . ALA A 1 121 ? -7.493 -2.487 17.312 1.00 93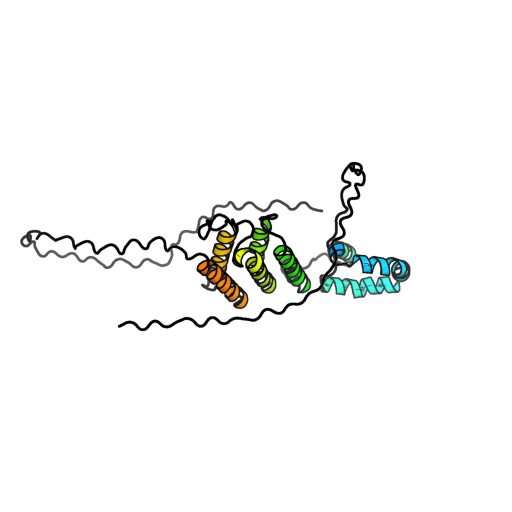.19 121 ALA A C 1
ATOM 825 O O . ALA A 1 121 ? -6.484 -1.782 17.359 1.00 93.19 121 ALA A O 1
ATOM 826 N N . GLU A 1 122 ? -7.768 -3.242 16.247 1.00 93.69 122 GLU A N 1
ATOM 827 C CA . GLU A 1 122 ? -6.869 -3.377 15.096 1.00 93.69 122 GLU A CA 1
ATOM 828 C C . GLU A 1 122 ? -6.629 -2.039 14.377 1.00 93.69 122 GLU A C 1
ATOM 830 O O . GLU A 1 122 ? -5.495 -1.719 14.018 1.00 93.69 122 GLU A O 1
ATOM 835 N N . ASN A 1 123 ? -7.676 -1.224 14.228 1.00 94.06 123 ASN A N 1
ATOM 836 C CA . ASN A 1 123 ? -7.614 0.086 13.576 1.00 94.06 123 ASN A CA 1
ATOM 837 C C . ASN A 1 123 ? -7.383 1.241 14.560 1.00 94.06 123 ASN A C 1
ATOM 839 O O . ASN A 1 123 ? -7.547 2.410 14.201 1.00 94.06 123 ASN A O 1
ATOM 843 N N . SER A 1 124 ? -6.989 0.939 15.800 1.00 96.81 124 SER A N 1
ATOM 844 C CA . SER A 1 124 ? -6.626 1.969 16.768 1.00 96.81 124 SER A CA 1
ATOM 845 C C . SER A 1 124 ? -5.466 2.817 16.227 1.00 96.81 124 SER A C 1
ATOM 847 O O . SER A 1 124 ? -4.586 2.303 15.526 1.00 96.81 124 SER A O 1
ATOM 849 N N . PRO A 1 125 ? -5.398 4.120 16.556 1.00 96.75 125 PRO A N 1
ATOM 850 C CA . PRO A 1 125 ? -4.335 4.992 16.057 1.00 96.75 125 PRO A CA 1
ATOM 851 C C . PRO A 1 125 ? -2.934 4.479 16.422 1.00 96.75 125 PRO A C 1
ATOM 853 O O . PRO A 1 125 ? -1.997 4.651 15.644 1.00 96.75 125 PRO A O 1
ATOM 856 N N . ALA A 1 126 ? -2.786 3.806 17.567 1.00 96.50 126 ALA A N 1
ATOM 857 C CA . ALA A 1 126 ? -1.534 3.175 17.974 1.00 96.50 126 ALA A CA 1
ATOM 858 C C . ALA A 1 126 ? -1.137 2.017 17.041 1.00 96.50 126 ALA A C 1
ATOM 860 O O . ALA A 1 126 ? 0.000 1.978 16.567 1.00 96.50 126 ALA A O 1
ATOM 861 N N . ASN A 1 127 ? -2.074 1.120 16.719 1.00 95.62 127 ASN A N 1
ATOM 862 C CA . ASN A 1 127 ? -1.813 -0.007 15.822 1.00 95.62 127 ASN A CA 1
ATOM 863 C C . ASN A 1 127 ? -1.587 0.445 14.379 1.00 95.62 127 ASN A C 1
ATOM 865 O O . ASN A 1 127 ? -0.665 -0.038 13.725 1.00 95.62 127 ASN A O 1
ATOM 869 N N . VAL A 1 128 ? -2.328 1.447 13.904 1.00 97.81 128 VAL A N 1
ATOM 870 C CA . VAL A 1 128 ? -2.073 2.079 12.602 1.00 97.81 128 VAL A CA 1
ATOM 871 C C . VAL A 1 128 ? -0.647 2.636 12.531 1.00 97.81 128 VAL A C 1
ATOM 873 O O . VAL A 1 128 ? 0.066 2.400 11.556 1.00 97.81 128 VAL A O 1
ATOM 876 N N . GLN A 1 129 ? -0.180 3.327 13.575 1.00 97.81 129 GLN A N 1
ATOM 877 C CA . GLN A 1 129 ? 1.198 3.828 13.628 1.00 97.81 129 GLN A CA 1
ATOM 878 C C . GLN A 1 129 ? 2.234 2.701 13.674 1.00 97.81 129 GLN A C 1
ATOM 880 O O . GLN A 1 129 ? 3.307 2.833 13.082 1.00 97.81 129 GLN A O 1
ATOM 885 N N . LEU A 1 130 ? 1.930 1.591 14.347 1.00 97.81 130 LEU A N 1
ATOM 886 C CA . LEU A 1 130 ? 2.789 0.411 14.355 1.00 97.81 130 LEU A CA 1
ATOM 887 C C . LEU A 1 130 ? 2.912 -0.196 12.948 1.00 97.81 130 LEU A C 1
ATOM 889 O O . LEU A 1 130 ? 4.034 -0.403 12.486 1.00 97.81 130 LEU A O 1
ATOM 893 N N . LYS A 1 131 ? 1.790 -0.380 12.237 1.00 98.38 131 LYS A N 1
ATOM 894 C CA . LYS A 1 131 ? 1.756 -0.848 10.838 1.00 98.38 131 LYS A CA 1
ATOM 895 C C . LYS A 1 131 ? 2.578 0.072 9.922 1.00 98.38 131 LYS A C 1
ATOM 897 O O . LYS A 1 131 ? 3.445 -0.391 9.185 1.00 98.38 131 LYS A O 1
ATOM 902 N N . VAL A 1 132 ? 2.400 1.391 10.038 1.00 98.50 132 VAL A N 1
ATOM 903 C CA . VAL A 1 132 ? 3.175 2.394 9.280 1.00 98.50 132 VAL A CA 1
ATOM 904 C C . VAL A 1 132 ? 4.678 2.307 9.579 1.00 98.50 132 VAL A C 1
ATOM 906 O O . VAL A 1 132 ? 5.496 2.373 8.661 1.00 98.50 132 VAL A O 1
ATOM 909 N N . LYS A 1 133 ? 5.076 2.145 10.848 1.00 97.94 133 LYS A N 1
ATOM 910 C CA . LYS A 1 133 ? 6.490 1.965 11.224 1.00 97.94 133 LYS A CA 1
ATOM 911 C C . LYS A 1 133 ? 7.076 0.678 10.646 1.00 97.94 133 LYS A C 1
ATOM 913 O O . LYS A 1 133 ? 8.199 0.715 10.149 1.00 97.94 133 LYS A O 1
ATOM 918 N N . ALA A 1 134 ? 6.324 -0.421 10.671 1.00 98.19 134 ALA A N 1
ATOM 919 C CA . ALA A 1 134 ? 6.744 -1.685 10.075 1.00 98.19 134 ALA A CA 1
ATOM 920 C C . ALA A 1 134 ? 6.966 -1.541 8.560 1.00 98.19 134 ALA A C 1
ATOM 922 O O . ALA A 1 134 ? 8.025 -1.908 8.062 1.00 98.19 134 ALA A O 1
ATOM 923 N N . ILE A 1 135 ? 6.041 -0.898 7.841 1.00 98.00 135 ILE A N 1
ATOM 924 C CA . ILE A 1 135 ? 6.184 -0.612 6.404 1.00 98.00 135 ILE A CA 1
ATOM 925 C C . ILE A 1 135 ? 7.425 0.238 6.114 1.00 98.00 135 ILE A C 1
ATOM 927 O O . ILE A 1 135 ? 8.158 -0.033 5.166 1.00 98.00 135 ILE A O 1
ATOM 931 N N . ARG A 1 136 ? 7.705 1.258 6.935 1.00 96.50 136 ARG A N 1
ATOM 932 C CA . ARG A 1 136 ? 8.922 2.076 6.791 1.00 96.50 136 ARG A CA 1
ATOM 933 C C . ARG A 1 136 ? 10.196 1.266 6.975 1.00 96.50 136 ARG A C 1
ATOM 935 O O . ARG A 1 136 ? 11.167 1.524 6.271 1.00 96.50 136 ARG A O 1
ATOM 942 N N . TYR A 1 137 ? 10.192 0.329 7.917 1.00 96.12 137 TYR A N 1
ATOM 943 C CA . TYR A 1 137 ? 11.310 -0.582 8.113 1.00 96.12 137 TYR A CA 1
ATOM 944 C C . TYR A 1 137 ? 11.482 -1.502 6.901 1.00 96.12 137 TYR A C 1
ATOM 946 O O . TYR A 1 137 ? 12.577 -1.557 6.349 1.00 96.12 137 TYR A O 1
ATOM 954 N N . LEU A 1 138 ? 10.402 -2.120 6.412 1.00 95.31 138 LEU A N 1
ATOM 955 C CA . LEU A 1 138 ? 10.420 -2.925 5.184 1.00 95.31 138 LEU A CA 1
ATOM 956 C C . LEU A 1 138 ? 10.955 -2.128 3.985 1.00 95.31 138 LEU A C 1
ATOM 958 O O . LEU A 1 138 ? 11.752 -2.643 3.213 1.00 95.31 138 LEU A O 1
ATOM 962 N N . ALA A 1 139 ? 10.611 -0.842 3.877 1.00 92.19 139 ALA A N 1
ATOM 963 C CA . ALA A 1 139 ? 11.120 0.049 2.833 1.00 92.19 139 ALA A CA 1
ATOM 964 C C . ALA A 1 139 ? 12.638 0.311 2.902 1.00 92.19 139 ALA A C 1
ATOM 966 O O . ALA A 1 139 ? 13.200 0.850 1.950 1.00 92.19 139 ALA A O 1
ATOM 967 N N . SER A 1 140 ? 13.280 0.023 4.039 1.00 91.50 140 SER A N 1
ATOM 968 C CA . SER A 1 140 ? 14.732 0.155 4.229 1.00 91.50 140 SER A CA 1
ATOM 969 C C . SER A 1 140 ? 15.499 -1.134 3.931 1.00 91.50 140 SER A C 1
ATOM 971 O O . SER A 1 140 ? 16.721 -1.100 3.813 1.00 91.50 140 SER A O 1
ATOM 973 N N . VAL A 1 141 ? 14.787 -2.255 3.812 1.00 90.00 141 VAL A N 1
ATOM 974 C CA . VAL A 1 141 ? 15.358 -3.564 3.510 1.00 90.00 141 VAL A CA 1
ATOM 975 C C . VAL A 1 141 ? 15.450 -3.729 1.995 1.00 90.00 141 VAL A C 1
ATOM 977 O O . VAL A 1 141 ? 14.535 -3.357 1.260 1.00 90.00 141 VAL A O 1
ATOM 980 N N . ASP A 1 142 ? 16.563 -4.286 1.520 1.00 80.94 142 ASP A N 1
ATOM 981 C CA . ASP A 1 142 ? 16.744 -4.555 0.097 1.00 80.94 142 ASP A CA 1
ATOM 982 C C . ASP A 1 142 ? 15.956 -5.802 -0.326 1.00 80.94 142 ASP A C 1
ATOM 984 O O . ASP A 1 142 ? 16.142 -6.897 0.215 1.00 80.94 142 ASP A O 1
ATOM 988 N N . CYS A 1 143 ? 15.105 -5.638 -1.336 1.00 81.50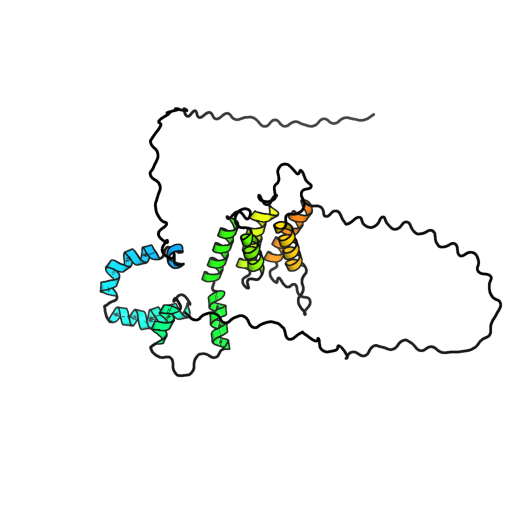 143 CYS A N 1
ATOM 989 C CA . CYS A 1 143 ? 14.364 -6.730 -1.956 1.00 81.50 143 CYS A CA 1
ATOM 990 C C . CYS A 1 143 ? 15.254 -7.738 -2.710 1.00 81.50 143 CYS A C 1
ATOM 992 O O . CYS A 1 143 ? 14.755 -8.801 -3.066 1.00 81.50 143 CYS A O 1
ATOM 994 N N . ILE A 1 144 ? 16.551 -7.453 -2.930 1.00 78.88 144 ILE A N 1
ATOM 995 C CA . ILE A 1 144 ? 17.537 -8.458 -3.376 1.00 78.88 144 ILE A CA 1
ATOM 996 C C . ILE A 1 144 ? 17.615 -9.600 -2.369 1.00 78.88 144 ILE A C 1
ATOM 998 O O . ILE A 1 144 ? 17.552 -10.771 -2.734 1.00 78.88 144 ILE A O 1
ATOM 1002 N N . CYS A 1 145 ? 17.806 -9.241 -1.102 1.00 81.94 145 CYS A N 1
ATOM 1003 C CA . CYS A 1 145 ? 18.050 -10.203 -0.038 1.00 81.94 145 CYS A CA 1
ATOM 1004 C C . CYS A 1 145 ? 16.744 -10.810 0.481 1.00 81.94 145 CYS A C 1
ATOM 1006 O O . CYS A 1 145 ? 16.759 -11.936 0.966 1.00 81.94 145 CYS A O 1
ATOM 1008 N N . TYR A 1 146 ? 15.639 -10.065 0.373 1.00 88.38 146 TYR A N 1
ATOM 1009 C CA . TYR A 1 146 ? 14.331 -10.436 0.913 1.00 88.38 146 TYR A CA 1
ATOM 1010 C C . TYR A 1 146 ? 13.226 -10.151 -0.121 1.00 88.38 146 TYR A C 1
ATOM 1012 O O . TYR A 1 146 ? 12.544 -9.122 -0.038 1.00 88.38 146 TYR A O 1
ATOM 1020 N N . PRO A 1 147 ? 13.057 -11.005 -1.147 1.00 85.75 147 PRO A N 1
ATOM 1021 C CA . PRO A 1 147 ? 12.063 -10.793 -2.203 1.00 85.75 147 PRO A CA 1
ATOM 1022 C C . PRO A 1 147 ? 10.615 -10.748 -1.681 1.00 85.75 147 PRO A C 1
ATOM 1024 O O . PRO A 1 147 ? 9.778 -10.038 -2.244 1.00 85.75 147 PRO A O 1
ATOM 1027 N N . GLU A 1 148 ? 10.325 -11.428 -0.570 1.00 92.75 148 GLU A N 1
ATOM 1028 C CA . GLU A 1 148 ? 9.030 -11.445 0.118 1.00 92.75 148 GLU A CA 1
ATOM 1029 C C . GLU A 1 148 ? 8.599 -10.070 0.657 1.00 92.75 148 GLU A C 1
ATOM 1031 O O . GLU A 1 148 ? 7.413 -9.838 0.901 1.00 92.75 148 GLU A O 1
ATOM 1036 N N . VAL A 1 149 ? 9.530 -9.117 0.791 1.00 93.19 149 VAL A N 1
ATOM 1037 C CA . VAL A 1 149 ? 9.219 -7.736 1.193 1.00 93.19 149 VAL A CA 1
ATOM 1038 C C . VAL A 1 149 ? 8.230 -7.095 0.222 1.00 93.19 149 VAL A C 1
ATOM 1040 O O . VAL A 1 149 ? 7.335 -6.364 0.645 1.00 93.19 149 VAL A O 1
ATOM 1043 N N . ILE A 1 150 ? 8.344 -7.392 -1.075 1.00 93.06 150 ILE A N 1
ATOM 1044 C CA . ILE A 1 150 ? 7.421 -6.860 -2.081 1.00 93.06 150 ILE A CA 1
ATOM 1045 C C . ILE A 1 150 ? 6.008 -7.395 -1.854 1.00 93.06 150 ILE A C 1
ATOM 1047 O O . ILE A 1 150 ? 5.053 -6.628 -1.941 1.00 93.06 150 ILE A O 1
ATOM 1051 N N . ASP A 1 151 ? 5.866 -8.667 -1.491 1.00 94.81 151 ASP A N 1
ATOM 1052 C CA . ASP A 1 151 ? 4.565 -9.288 -1.227 1.00 94.81 151 ASP A CA 1
ATOM 1053 C C . ASP A 1 151 ? 3.897 -8.674 -0.007 1.00 94.81 151 ASP A C 1
ATOM 1055 O O . ASP A 1 151 ? 2.727 -8.300 -0.065 1.00 94.81 151 AS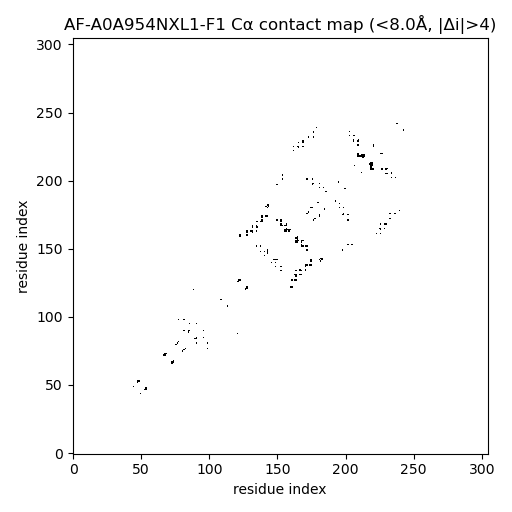P A O 1
ATOM 1059 N N . ALA A 1 152 ? 4.665 -8.480 1.065 1.00 97.00 152 ALA A N 1
ATOM 1060 C CA . ALA A 1 152 ? 4.186 -7.823 2.273 1.00 97.00 152 ALA A CA 1
ATOM 1061 C C . ALA A 1 152 ? 3.747 -6.371 2.006 1.00 97.00 152 ALA A C 1
ATOM 1063 O O . ALA A 1 152 ? 2.704 -5.928 2.497 1.00 97.00 152 ALA A O 1
ATOM 1064 N N . LEU A 1 153 ? 4.509 -5.624 1.199 1.00 96.56 153 LEU A N 1
ATOM 1065 C CA . LEU A 1 153 ? 4.158 -4.253 0.823 1.00 96.56 153 LEU A CA 1
ATOM 1066 C C . LEU A 1 153 ? 2.927 -4.196 -0.093 1.00 96.56 153 LEU A C 1
ATOM 1068 O O . LEU A 1 153 ? 2.089 -3.316 0.088 1.00 96.56 153 LEU A O 1
ATOM 1072 N N . LEU A 1 154 ? 2.788 -5.124 -1.044 1.00 96.38 154 LEU A N 1
ATOM 1073 C CA . LEU A 1 154 ? 1.608 -5.208 -1.910 1.00 96.38 154 LEU A CA 1
ATOM 1074 C C . LEU A 1 154 ? 0.356 -5.611 -1.122 1.00 96.38 154 LEU A C 1
ATOM 1076 O O . LEU A 1 154 ? -0.695 -5.019 -1.348 1.00 96.38 154 LEU A O 1
ATOM 1080 N N . ALA A 1 155 ? 0.471 -6.536 -0.167 1.00 97.75 155 ALA A N 1
ATOM 1081 C CA . ALA A 1 155 ? -0.619 -6.907 0.738 1.00 97.75 155 ALA A CA 1
ATOM 1082 C C . ALA A 1 155 ? -1.019 -5.749 1.669 1.00 97.75 155 ALA A C 1
ATOM 1084 O O . ALA A 1 155 ? -2.190 -5.572 1.990 1.00 97.75 155 ALA A O 1
ATOM 1085 N N . SER A 1 156 ? -0.066 -4.893 2.052 1.00 98.19 156 SER A N 1
ATOM 1086 C CA . SER A 1 156 ? -0.352 -3.689 2.847 1.00 98.19 156 SER A CA 1
ATOM 1087 C C . SER A 1 156 ? -1.199 -2.650 2.094 1.00 98.19 156 SER A C 1
ATOM 1089 O O . SER A 1 156 ? -1.746 -1.741 2.719 1.00 98.19 156 SER A O 1
ATOM 1091 N N . LEU A 1 157 ? -1.338 -2.767 0.766 1.00 98.12 157 LEU A N 1
ATOM 1092 C CA . LEU A 1 157 ? -2.274 -1.958 -0.024 1.00 98.12 157 LEU A CA 1
ATOM 1093 C C . LEU A 1 157 ? -3.736 -2.399 0.147 1.00 98.12 157 LEU A C 1
ATOM 1095 O O . LEU A 1 157 ? -4.615 -1.668 -0.288 1.00 98.12 157 LEU A O 1
ATOM 1099 N N . ASP A 1 158 ? -4.010 -3.539 0.783 1.00 97.56 158 ASP A N 1
ATOM 1100 C CA . ASP A 1 158 ? -5.368 -3.992 1.124 1.00 97.56 158 ASP A CA 1
ATOM 1101 C C . ASP A 1 158 ? -5.784 -3.627 2.559 1.00 97.56 158 ASP A C 1
ATOM 1103 O O . ASP A 1 158 ? -6.897 -3.938 2.981 1.00 97.56 158 ASP A O 1
ATOM 1107 N N . ASP A 1 159 ? -4.920 -2.955 3.329 1.00 98.25 159 ASP A N 1
ATOM 1108 C CA . ASP A 1 159 ? -5.239 -2.577 4.708 1.00 98.25 159 ASP A CA 1
ATOM 1109 C C . ASP A 1 159 ? -6.416 -1.590 4.755 1.00 98.25 159 ASP A C 1
ATOM 1111 O O . ASP A 1 159 ? -6.516 -0.674 3.936 1.00 98.25 159 ASP A O 1
ATOM 1115 N N . CYS A 1 160 ? -7.301 -1.732 5.742 1.00 97.06 160 CYS A N 1
ATOM 1116 C CA . CYS A 1 160 ? -8.466 -0.864 5.920 1.00 97.06 160 CYS A CA 1
ATOM 1117 C C . CYS A 1 160 ? -8.085 0.611 6.153 1.00 97.06 160 CYS A C 1
ATOM 1119 O O . CYS A 1 160 ? -8.804 1.519 5.715 1.00 97.06 160 CYS A O 1
ATOM 1121 N N . ALA A 1 161 ? -6.945 0.875 6.794 1.00 97.81 161 ALA A N 1
ATOM 1122 C CA . ALA A 1 161 ? -6.488 2.213 7.130 1.00 97.81 161 ALA A CA 1
ATOM 1123 C C . ALA A 1 161 ? -5.740 2.880 5.961 1.00 97.81 161 ALA A C 1
ATOM 1125 O O . ALA A 1 161 ? -4.640 2.490 5.569 1.00 97.81 161 ALA A O 1
ATOM 1126 N N . GLU A 1 162 ? -6.297 3.989 5.464 1.00 98.25 162 GLU A N 1
ATOM 1127 C CA . GLU A 1 162 ? -5.676 4.854 4.446 1.00 98.25 162 GLU A CA 1
ATOM 1128 C C . GLU A 1 162 ? -4.195 5.204 4.702 1.00 98.25 162 GLU A C 1
ATOM 1130 O O . GLU A 1 162 ? -3.404 5.066 3.768 1.00 98.25 162 GLU A O 1
ATOM 1135 N N . PRO A 1 163 ? -3.757 5.603 5.917 1.00 98.50 163 PRO A N 1
ATOM 1136 C CA . PRO A 1 163 ? -2.345 5.913 6.159 1.00 98.50 163 PRO A CA 1
ATOM 1137 C C . PRO A 1 163 ? -1.405 4.713 5.972 1.00 98.50 163 PRO A C 1
ATOM 1139 O O . PRO A 1 163 ? -0.251 4.916 5.595 1.00 98.50 163 PRO A O 1
ATOM 1142 N N . VAL A 1 164 ? -1.879 3.484 6.209 1.00 98.62 164 VAL A N 1
ATOM 1143 C CA . VAL A 1 164 ? -1.097 2.254 6.004 1.00 98.62 164 VAL A CA 1
ATOM 1144 C C . VAL A 1 164 ? -0.911 2.018 4.506 1.00 98.62 164 VAL A C 1
ATOM 1146 O O . VAL A 1 164 ? 0.228 1.927 4.045 1.00 98.62 164 VAL A O 1
ATOM 1149 N N . ARG A 1 165 ? -2.004 2.054 3.727 1.00 98.50 165 ARG A N 1
ATOM 1150 C CA . ARG A 1 165 ? -1.959 1.921 2.258 1.00 98.50 165 ARG A CA 1
ATOM 1151 C C . ARG A 1 165 ? -1.097 3.001 1.603 1.00 98.50 165 ARG A C 1
ATOM 1153 O O . ARG A 1 165 ? -0.283 2.719 0.725 1.00 98.50 165 ARG A O 1
ATOM 1160 N N . TYR A 1 166 ? -1.238 4.248 2.052 1.00 98.62 166 TYR A N 1
ATOM 1161 C CA . TYR A 1 166 ? -0.447 5.364 1.540 1.00 98.62 166 TYR A CA 1
ATOM 1162 C C . TYR A 1 166 ? 1.052 5.185 1.815 1.00 98.62 166 TYR A C 1
ATOM 1164 O O . TYR A 1 166 ? 1.878 5.424 0.931 1.00 98.62 166 TYR A O 1
ATOM 1172 N N . GLU A 1 167 ? 1.430 4.753 3.023 1.00 98.56 167 GLU A N 1
ATOM 1173 C CA . GLU A 1 167 ? 2.840 4.513 3.331 1.00 98.56 167 GLU A CA 1
ATOM 1174 C C . GLU A 1 167 ? 3.391 3.299 2.569 1.00 98.56 167 GLU A C 1
ATOM 1176 O O . GLU A 1 167 ? 4.543 3.342 2.138 1.00 98.56 167 GLU A O 1
ATOM 1181 N N . ALA A 1 168 ? 2.577 2.267 2.321 1.00 98.06 168 ALA A N 1
ATOM 1182 C CA . ALA A 1 168 ? 2.960 1.127 1.487 1.00 98.06 168 ALA A CA 1
ATOM 1183 C C . ALA A 1 168 ? 3.307 1.564 0.054 1.00 98.06 168 ALA A C 1
ATOM 1185 O O . ALA A 1 168 ? 4.360 1.188 -0.465 1.00 98.06 168 ALA A O 1
ATOM 1186 N N . LEU A 1 169 ? 2.511 2.453 -0.557 1.00 97.25 169 LEU A N 1
ATOM 1187 C CA . LEU A 1 169 ? 2.860 3.053 -1.851 1.00 97.25 169 LEU A CA 1
ATOM 1188 C C . LEU A 1 169 ? 4.174 3.837 -1.790 1.00 97.25 169 LEU A C 1
ATOM 1190 O O . LEU A 1 169 ? 5.007 3.705 -2.683 1.00 97.25 169 LEU A O 1
ATOM 1194 N N . ARG A 1 170 ? 4.412 4.621 -0.731 1.00 96.31 170 ARG A N 1
ATOM 1195 C CA . ARG A 1 170 ? 5.685 5.347 -0.567 1.00 96.31 170 ARG A CA 1
ATOM 1196 C C . ARG A 1 170 ? 6.880 4.409 -0.417 1.00 96.31 170 ARG A C 1
ATOM 1198 O O . ARG A 1 170 ? 7.956 4.723 -0.925 1.00 96.31 170 ARG A O 1
ATOM 1205 N N . ALA A 1 171 ? 6.709 3.285 0.273 1.00 94.69 171 ALA A N 1
ATOM 1206 C CA . ALA A 1 171 ? 7.732 2.254 0.400 1.00 94.69 171 ALA A CA 1
ATOM 1207 C C . ALA A 1 171 ? 8.060 1.629 -0.964 1.00 94.69 171 ALA A C 1
ATOM 1209 O O . ALA A 1 171 ? 9.221 1.629 -1.377 1.00 94.69 171 ALA A O 1
ATOM 1210 N N . LEU A 1 172 ? 7.034 1.211 -1.714 1.00 93.00 172 LEU A N 1
ATOM 1211 C CA . LEU A 1 172 ? 7.180 0.688 -3.077 1.00 93.00 172 LEU A CA 1
ATOM 1212 C C . LEU A 1 172 ? 7.798 1.721 -4.027 1.00 93.00 172 LEU A C 1
ATOM 1214 O O . LEU A 1 172 ? 8.622 1.377 -4.876 1.00 93.00 172 LEU A O 1
ATOM 1218 N N . GLN A 1 173 ? 7.450 3.000 -3.870 1.00 91.06 173 GLN A N 1
ATOM 1219 C CA . GLN A 1 173 ? 8.009 4.072 -4.683 1.00 91.06 173 GLN A CA 1
ATOM 1220 C C . GLN A 1 173 ? 9.529 4.161 -4.517 1.00 91.06 173 GLN A C 1
ATOM 1222 O O . GLN A 1 173 ? 10.248 4.225 -5.519 1.00 91.06 173 GLN A O 1
ATOM 1227 N N . LYS A 1 174 ? 10.002 4.118 -3.265 1.00 86.56 174 LYS A N 1
ATOM 1228 C CA . LYS A 1 174 ? 11.426 4.173 -2.912 1.00 86.56 174 LYS A CA 1
ATOM 1229 C C . LYS A 1 174 ? 12.201 2.946 -3.391 1.00 86.56 174 LYS A C 1
ATOM 1231 O O . LYS A 1 174 ? 13.280 3.121 -3.941 1.00 86.56 174 LYS A O 1
ATOM 1236 N N . GLY A 1 175 ? 11.658 1.743 -3.196 1.00 76.00 175 GLY A N 1
ATOM 1237 C CA . GLY A 1 175 ? 12.365 0.496 -3.507 1.00 76.00 175 GLY A CA 1
ATOM 1238 C C . GLY A 1 175 ? 12.299 0.078 -4.980 1.00 76.00 175 GLY A C 1
ATOM 1239 O O . GLY A 1 175 ? 13.300 -0.341 -5.552 1.00 76.00 175 GLY A O 1
ATOM 1240 N N . CYS A 1 176 ? 11.134 0.205 -5.623 1.00 67.44 176 CYS A N 1
ATOM 1241 C CA . CYS A 1 176 ? 10.885 -0.424 -6.928 1.00 67.44 176 CYS A CA 1
ATOM 1242 C C . CYS A 1 176 ? 10.828 0.554 -8.105 1.00 67.44 176 CYS A C 1
ATOM 1244 O O . CYS A 1 176 ? 11.096 0.154 -9.237 1.00 67.44 176 CYS A O 1
ATOM 1246 N N . THR A 1 177 ? 10.466 1.823 -7.878 1.00 58.25 177 THR A N 1
ATOM 1247 C CA . THR A 1 177 ? 10.158 2.764 -8.982 1.00 58.25 177 THR A CA 1
ATOM 1248 C C . THR A 1 177 ? 11.182 3.887 -9.169 1.00 58.25 177 THR A C 1
ATOM 1250 O O . THR A 1 177 ? 11.171 4.570 -10.196 1.00 58.25 177 THR A O 1
ATOM 1253 N N . ALA A 1 178 ? 12.105 4.069 -8.218 1.00 55.97 178 ALA A N 1
ATOM 1254 C CA . ALA A 1 178 ? 13.046 5.192 -8.193 1.00 55.97 178 ALA A CA 1
ATOM 1255 C C . ALA A 1 178 ? 14.147 5.157 -9.276 1.00 55.97 178 ALA A C 1
ATOM 1257 O O . ALA A 1 178 ? 14.899 6.121 -9.407 1.00 55.97 178 ALA A O 1
ATOM 1258 N N . GLY A 1 179 ? 14.211 4.118 -10.114 1.00 50.66 179 GLY A N 1
ATOM 1259 C CA . GLY A 1 179 ? 15.114 4.089 -11.273 1.00 50.66 179 GLY A CA 1
ATOM 1260 C C . GLY A 1 179 ? 15.935 2.821 -11.445 1.00 50.66 179 GLY A C 1
ATOM 1261 O O . GLY A 1 179 ? 16.730 2.750 -12.373 1.00 50.66 179 GLY A O 1
ATOM 1262 N N . GLY A 1 180 ? 15.699 1.820 -10.610 1.00 55.72 180 GLY A N 1
ATOM 1263 C CA . GLY A 1 180 ? 16.247 0.483 -10.753 1.00 55.72 180 GLY A CA 1
ATOM 1264 C C . GLY A 1 180 ? 16.038 -0.233 -9.436 1.00 55.72 180 GLY A C 1
ATOM 1265 O O . GLY A 1 180 ? 16.579 0.194 -8.423 1.00 55.72 180 GLY A O 1
ATOM 1266 N N . CYS A 1 181 ? 15.228 -1.289 -9.429 1.00 59.19 181 CYS A N 1
ATOM 1267 C CA . CYS A 1 181 ? 15.362 -2.283 -8.373 1.00 59.19 181 CYS A CA 1
ATOM 1268 C C . CYS A 1 181 ? 16.836 -2.706 -8.392 1.00 59.19 181 CYS A C 1
ATOM 1270 O O . CYS A 1 181 ? 17.304 -3.102 -9.458 1.00 59.19 181 CYS A O 1
ATOM 1272 N N . ALA A 1 182 ? 17.583 -2.566 -7.294 1.00 57.94 182 ALA A N 1
ATOM 1273 C CA . ALA A 1 182 ? 19.010 -2.897 -7.284 1.00 57.94 182 ALA A CA 1
ATOM 1274 C C . ALA A 1 182 ? 19.247 -4.361 -7.709 1.00 57.94 182 ALA A C 1
ATOM 1276 O O . ALA A 1 182 ? 20.222 -4.651 -8.392 1.00 57.94 182 ALA A O 1
ATOM 1277 N N . ALA A 1 183 ? 18.279 -5.249 -7.435 1.00 54.97 183 ALA A N 1
ATOM 1278 C CA . ALA A 1 183 ? 18.257 -6.641 -7.903 1.00 54.97 183 ALA A CA 1
ATOM 1279 C C . ALA A 1 183 ? 18.185 -6.802 -9.423 1.00 54.97 183 ALA A C 1
ATOM 1281 O O . ALA A 1 183 ? 18.389 -7.886 -9.958 1.00 54.97 183 ALA A O 1
ATOM 1282 N N . CYS A 1 184 ? 17.785 -5.746 -10.118 1.00 52.09 184 CYS A N 1
ATOM 1283 C CA . CYS A 1 184 ? 17.418 -5.758 -11.527 1.00 52.09 184 CYS A CA 1
ATOM 1284 C C . CYS A 1 184 ? 18.145 -4.672 -12.314 1.00 52.09 184 CYS A C 1
ATOM 1286 O O . CYS A 1 184 ? 17.921 -4.526 -13.515 1.00 52.09 184 CYS A O 1
ATOM 1288 N N . TYR A 1 185 ? 18.986 -3.900 -11.627 1.00 56.16 185 TYR A N 1
ATOM 1289 C CA . TYR A 1 185 ? 19.985 -3.055 -12.232 1.00 56.16 185 TYR A CA 1
ATOM 1290 C C . TYR A 1 185 ? 21.150 -3.962 -12.614 1.00 56.16 185 TYR A C 1
ATOM 1292 O O . TYR A 1 185 ? 22.084 -4.158 -11.843 1.00 56.16 185 TYR A O 1
ATOM 1300 N N . ASP A 1 186 ? 21.062 -4.563 -13.795 1.00 55.38 186 ASP A N 1
ATOM 1301 C CA . ASP A 1 186 ? 22.244 -5.120 -14.432 1.00 55.38 186 ASP A CA 1
ATOM 1302 C C . ASP A 1 186 ? 22.967 -3.959 -15.141 1.00 55.38 186 ASP A C 1
ATOM 1304 O O . ASP A 1 186 ? 22.438 -3.415 -16.116 1.00 55.38 186 ASP A O 1
ATOM 1308 N N . PRO A 1 187 ? 24.151 -3.529 -14.659 1.00 56.69 187 PRO A N 1
ATOM 1309 C CA . PRO A 1 187 ? 24.902 -2.435 -15.272 1.00 56.69 187 PRO A CA 1
ATOM 1310 C C . PRO A 1 187 ? 25.350 -2.749 -16.707 1.00 56.69 187 PRO A C 1
ATOM 1312 O O . PRO A 1 187 ? 25.785 -1.840 -17.414 1.00 56.69 187 PRO A O 1
ATOM 1315 N N . VAL A 1 188 ? 25.265 -4.012 -17.138 1.00 55.59 188 VAL A N 1
ATOM 1316 C CA . VAL A 1 188 ? 25.740 -4.479 -18.443 1.00 55.59 188 VAL A CA 1
ATOM 1317 C C . VAL A 1 188 ? 24.632 -4.451 -19.501 1.00 55.59 188 VAL A C 1
ATOM 1319 O O . VAL A 1 188 ? 24.912 -4.194 -20.673 1.00 55.59 188 VAL A O 1
ATOM 1322 N N . SER A 1 189 ? 23.365 -4.642 -19.121 1.00 53.78 189 SER A N 1
ATOM 1323 C CA . SER A 1 189 ? 22.244 -4.620 -20.066 1.00 53.78 189 SER A CA 1
ATOM 1324 C C . SER A 1 189 ? 21.634 -3.217 -20.174 1.00 53.78 189 SER A C 1
ATOM 1326 O O . SER A 1 189 ? 20.599 -2.883 -19.607 1.00 53.78 189 SER A O 1
ATOM 1328 N N . GLY A 1 190 ? 22.309 -2.352 -20.934 1.00 52.94 190 GLY A N 1
ATOM 1329 C CA . GLY A 1 190 ? 21.821 -1.007 -21.239 1.00 52.94 190 GLY A CA 1
ATOM 1330 C C . GLY A 1 190 ? 20.367 -0.999 -21.735 1.00 52.94 190 GLY A C 1
ATOM 1331 O O . GLY A 1 190 ? 20.022 -1.771 -22.619 1.00 52.94 190 GLY A O 1
ATOM 1332 N N . VAL A 1 191 ? 19.540 -0.115 -21.159 1.00 54.53 191 VAL A N 1
ATOM 1333 C CA . VAL A 1 191 ? 18.182 0.358 -21.550 1.00 54.53 191 VAL A CA 1
ATOM 1334 C C . VAL A 1 191 ? 17.095 -0.695 -21.883 1.00 54.53 191 VAL A C 1
ATOM 1336 O O . VAL A 1 191 ? 15.922 -0.345 -21.940 1.00 54.53 191 VAL A O 1
ATOM 1339 N N . ASN A 1 192 ? 17.428 -1.978 -22.023 1.00 55.34 192 ASN A N 1
ATOM 1340 C CA . ASN A 1 192 ? 16.571 -3.013 -22.607 1.00 55.34 192 ASN A CA 1
ATOM 1341 C C . ASN A 1 192 ? 16.494 -4.300 -21.770 1.00 55.34 192 ASN A C 1
ATOM 1343 O O . ASN A 1 192 ? 16.022 -5.321 -22.272 1.00 55.34 192 ASN A O 1
ATOM 1347 N N . SER A 1 193 ? 16.923 -4.299 -20.504 1.00 60.25 193 SER A N 1
ATOM 1348 C CA . SER A 1 193 ? 16.679 -5.462 -19.642 1.00 60.25 193 SER A CA 1
ATOM 1349 C C . SER A 1 193 ? 15.167 -5.642 -19.447 1.00 60.25 193 SER A C 1
ATOM 1351 O O . SER A 1 193 ? 14.459 -4.648 -19.219 1.00 60.25 193 SER A O 1
ATOM 1353 N N . PRO A 1 194 ? 14.644 -6.879 -19.513 1.00 65.19 194 PRO A N 1
ATOM 1354 C CA . PRO A 1 194 ? 13.228 -7.149 -19.290 1.00 65.19 194 PRO A CA 1
ATOM 1355 C C . PRO A 1 194 ? 12.750 -6.559 -17.951 1.00 65.19 194 PRO A C 1
ATOM 1357 O O . PRO A 1 194 ? 13.554 -6.362 -17.030 1.00 65.19 194 PRO A O 1
ATOM 1360 N N . PRO A 1 195 ? 11.458 -6.196 -17.829 1.00 66.06 195 PRO A N 1
ATOM 1361 C CA . PRO A 1 195 ? 10.923 -5.708 -16.567 1.00 66.06 195 PRO A CA 1
ATOM 1362 C C . PRO A 1 195 ? 11.173 -6.757 -15.500 1.00 66.06 195 PRO A C 1
ATOM 1364 O O . PRO A 1 195 ? 10.918 -7.945 -15.705 1.00 66.06 195 PRO A O 1
ATOM 1367 N N . CYS A 1 196 ? 11.700 -6.323 -14.361 1.00 72.94 196 CYS A N 1
ATOM 1368 C CA . CYS A 1 196 ? 11.850 -7.261 -13.277 1.00 72.94 196 CYS A CA 1
ATOM 1369 C C . CYS A 1 196 ? 10.487 -7.733 -12.799 1.00 72.94 196 CYS A C 1
ATOM 1371 O O . CYS A 1 196 ? 9.517 -6.970 -12.804 1.00 72.94 196 CYS A O 1
ATOM 1373 N N . SER A 1 197 ? 10.425 -8.986 -12.359 1.00 78.88 197 SER A N 1
ATOM 1374 C CA . SER A 1 197 ? 9.201 -9.596 -11.840 1.00 78.88 197 SER A CA 1
ATOM 1375 C C . SER A 1 197 ? 8.545 -8.720 -10.766 1.00 78.88 197 SER A C 1
ATOM 1377 O O . SER A 1 197 ? 7.332 -8.517 -10.797 1.00 78.88 197 SER A O 1
ATOM 1379 N N . CYS A 1 198 ? 9.343 -8.109 -9.885 1.00 79.31 198 CYS A N 1
ATOM 1380 C CA . CYS A 1 198 ? 8.871 -7.170 -8.869 1.00 79.31 198 CYS A CA 1
ATOM 1381 C C . CYS A 1 198 ? 8.172 -5.945 -9.484 1.00 79.31 198 CYS A C 1
ATOM 1383 O O . CYS A 1 198 ? 7.082 -5.577 -9.054 1.00 79.31 198 CYS A O 1
ATOM 1385 N N . GLN A 1 199 ? 8.751 -5.334 -10.523 1.00 83.75 199 GLN A N 1
ATOM 1386 C CA . GLN A 1 199 ? 8.176 -4.157 -11.181 1.00 83.75 199 GLN A CA 1
ATOM 1387 C C . GLN A 1 199 ? 6.872 -4.493 -11.905 1.00 83.75 199 GLN A C 1
ATOM 1389 O O . GLN A 1 199 ? 5.916 -3.729 -11.790 1.00 83.75 199 GLN A O 1
ATOM 1394 N N . THR A 1 200 ? 6.802 -5.622 -12.615 1.00 86.81 200 THR A N 1
ATOM 1395 C CA . THR A 1 200 ? 5.570 -6.048 -13.299 1.00 86.81 200 THR A CA 1
ATOM 1396 C C . THR A 1 200 ? 4.427 -6.212 -12.304 1.00 86.81 200 THR A C 1
ATOM 1398 O O . THR A 1 200 ? 3.339 -5.688 -12.525 1.00 86.81 200 THR A O 1
ATOM 1401 N N . ARG A 1 201 ? 4.684 -6.863 -11.164 1.00 90.75 201 ARG A N 1
ATOM 1402 C CA . ARG A 1 201 ? 3.679 -7.059 -10.112 1.00 90.75 201 ARG A CA 1
ATOM 1403 C C . ARG A 1 201 ? 3.218 -5.744 -9.495 1.00 90.75 201 ARG A C 1
ATOM 1405 O O . ARG A 1 201 ? 2.021 -5.555 -9.299 1.00 90.75 201 ARG A O 1
ATOM 1412 N N . VAL A 1 202 ? 4.144 -4.815 -9.250 1.00 91.75 202 VAL A N 1
ATOM 1413 C CA . VAL A 1 202 ? 3.802 -3.468 -8.774 1.00 91.75 202 VAL A CA 1
ATOM 1414 C C . VAL A 1 202 ? 2.949 -2.728 -9.806 1.00 91.75 202 VAL A C 1
ATOM 1416 O O . VAL A 1 202 ? 1.926 -2.172 -9.433 1.00 91.75 202 VAL A O 1
ATOM 1419 N N . ILE A 1 203 ? 3.308 -2.747 -11.093 1.00 91.38 203 ILE A N 1
ATOM 1420 C CA . ILE A 1 203 ? 2.534 -2.080 -12.154 1.00 91.38 203 ILE A CA 1
ATOM 1421 C C . ILE A 1 203 ? 1.112 -2.640 -12.235 1.00 91.38 203 ILE A C 1
ATOM 1423 O O . ILE A 1 203 ? 0.173 -1.849 -12.220 1.00 91.38 203 ILE A O 1
ATOM 1427 N N . VAL A 1 204 ? 0.957 -3.969 -12.262 1.00 93.62 204 VAL A N 1
ATOM 1428 C CA . VAL A 1 204 ? -0.361 -4.629 -12.275 1.00 93.62 204 VAL A CA 1
ATOM 1429 C C . VAL A 1 204 ? -1.178 -4.199 -11.058 1.00 93.62 204 VAL A C 1
ATOM 1431 O O . VAL A 1 204 ? -2.323 -3.772 -11.187 1.00 93.62 204 VAL A O 1
ATOM 1434 N N . ARG A 1 205 ? -0.564 -4.196 -9.872 1.00 96.19 205 ARG A N 1
ATOM 1435 C CA . ARG A 1 205 ? -1.266 -3.794 -8.654 1.00 96.19 205 ARG A CA 1
ATOM 1436 C C . ARG A 1 205 ? -1.654 -2.313 -8.642 1.00 96.19 205 ARG A C 1
ATOM 1438 O O . ARG A 1 205 ? -2.726 -1.967 -8.153 1.00 96.19 205 ARG A O 1
ATOM 1445 N N . LEU A 1 206 ? -0.810 -1.431 -9.179 1.00 95.81 206 LEU A N 1
ATOM 1446 C CA . LEU A 1 206 ? -1.128 -0.008 -9.327 1.00 95.81 206 LEU A CA 1
ATOM 1447 C C . LEU A 1 206 ? -2.259 0.209 -10.336 1.00 95.81 206 LEU A C 1
ATOM 1449 O O . LEU A 1 206 ? -3.128 1.041 -10.084 1.00 95.81 206 LEU A O 1
ATOM 1453 N N . SER A 1 207 ? -2.276 -0.527 -11.453 1.00 95.81 207 SER A N 1
ATOM 1454 C CA . SER A 1 207 ? -3.390 -0.459 -12.403 1.00 95.81 207 SER A CA 1
ATOM 1455 C C . SER A 1 207 ? -4.689 -0.951 -11.778 1.00 95.81 207 SER A C 1
ATOM 1457 O O . SER A 1 207 ? -5.707 -0.286 -11.934 1.00 95.81 207 SER A O 1
ATOM 1459 N N . ASP A 1 208 ? -4.648 -2.034 -11.001 1.00 96.31 208 ASP A N 1
ATOM 1460 C CA . ASP A 1 208 ? -5.814 -2.560 -10.292 1.00 96.31 208 ASP A CA 1
ATOM 1461 C C . ASP A 1 208 ? -6.403 -1.514 -9.340 1.00 96.31 208 ASP A C 1
ATOM 1463 O O . ASP A 1 208 ? -7.595 -1.219 -9.378 1.00 96.31 208 ASP A O 1
ATOM 1467 N N . LEU A 1 209 ? -5.545 -0.875 -8.543 1.00 96.38 209 LEU A N 1
ATOM 1468 C CA . LEU A 1 209 ? -5.933 0.164 -7.590 1.00 96.38 209 LEU A CA 1
ATOM 1469 C C . LEU A 1 209 ? -6.594 1.376 -8.279 1.00 96.38 209 LEU A C 1
ATOM 1471 O O . LEU A 1 209 ? -7.488 2.006 -7.711 1.00 96.38 209 LEU A O 1
ATOM 1475 N N . LEU A 1 210 ? -6.178 1.698 -9.509 1.00 97.56 210 LEU A N 1
ATOM 1476 C CA . LEU A 1 210 ? -6.681 2.841 -10.278 1.00 97.56 210 LEU A CA 1
ATOM 1477 C C . LEU A 1 210 ? -7.901 2.530 -11.154 1.00 97.56 210 LEU A C 1
ATOM 1479 O O . LEU A 1 210 ? -8.665 3.448 -11.454 1.00 97.56 210 LEU A O 1
ATOM 1483 N N . LEU A 1 211 ? -8.064 1.284 -11.598 1.00 97.19 211 LEU A N 1
ATOM 1484 C CA . LEU A 1 211 ? -9.036 0.916 -12.632 1.00 97.19 211 LEU A CA 1
ATOM 1485 C C . LEU A 1 211 ? -10.159 0.013 -12.120 1.00 97.19 211 LEU A C 1
ATOM 1487 O O . LEU A 1 211 ? -11.255 0.060 -12.683 1.00 97.19 211 LEU A O 1
ATOM 1491 N N . ILE A 1 212 ? -9.925 -0.783 -11.071 1.00 96.44 212 ILE A N 1
ATOM 1492 C CA . ILE A 1 212 ? -10.946 -1.695 -10.548 1.00 96.44 212 ILE A CA 1
ATOM 1493 C C . ILE A 1 212 ? -12.077 -0.894 -9.911 1.00 96.44 212 ILE A C 1
ATOM 1495 O O . ILE A 1 212 ? -11.872 0.001 -9.081 1.00 96.44 212 ILE A O 1
ATOM 1499 N N . ARG A 1 213 ? -13.296 -1.261 -10.307 1.00 97.75 213 ARG A N 1
ATOM 1500 C CA . ARG A 1 213 ? -14.544 -0.726 -9.776 1.00 97.75 213 ARG A CA 1
ATOM 1501 C C . ARG A 1 213 ? -15.307 -1.810 -9.026 1.00 97.75 213 ARG A C 1
ATOM 1503 O O . ARG A 1 213 ? -15.215 -2.985 -9.371 1.00 97.75 213 ARG A O 1
ATOM 1510 N N . ASP A 1 214 ? -16.046 -1.404 -8.005 1.00 96.31 214 ASP A N 1
ATOM 1511 C CA . ASP A 1 214 ? -16.986 -2.264 -7.299 1.00 96.31 214 ASP A CA 1
ATOM 1512 C C . ASP A 1 214 ? -18.281 -2.477 -8.110 1.00 96.31 214 ASP A C 1
ATOM 1514 O O . ASP A 1 214 ? -18.462 -1.925 -9.199 1.00 96.31 214 ASP A O 1
ATOM 1518 N N . ALA A 1 215 ? -19.209 -3.269 -7.565 1.00 97.44 215 ALA A N 1
ATOM 1519 C CA . ALA A 1 215 ? -20.511 -3.532 -8.187 1.00 97.44 215 ALA A CA 1
ATOM 1520 C C . ALA A 1 215 ? -21.368 -2.265 -8.394 1.00 97.44 215 ALA A C 1
ATOM 1522 O O . ALA A 1 215 ? -22.284 -2.272 -9.212 1.00 97.44 215 ALA A O 1
ATOM 1523 N N . ASN A 1 216 ? -21.060 -1.172 -7.688 1.00 96.56 216 ASN A N 1
ATOM 1524 C CA . ASN A 1 216 ? -21.739 0.118 -7.817 1.00 96.56 216 ASN A CA 1
ATOM 1525 C C . ASN A 1 216 ? -21.049 1.040 -8.838 1.00 96.56 216 ASN A C 1
ATOM 1527 O O . ASN A 1 216 ? -21.431 2.201 -8.989 1.00 96.56 216 ASN A O 1
ATOM 1531 N N . GLY A 1 217 ? -20.001 0.559 -9.514 1.00 96.88 217 GLY A N 1
ATOM 1532 C CA . GLY A 1 217 ? -19.202 1.341 -10.449 1.00 96.88 217 GLY A CA 1
ATOM 1533 C C . GLY A 1 217 ? -18.265 2.352 -9.778 1.00 96.88 217 GLY A C 1
ATOM 1534 O O . GLY A 1 217 ? -17.660 3.169 -10.480 1.00 96.88 217 GLY A O 1
ATOM 1535 N N . GLN A 1 218 ? -18.111 2.328 -8.452 1.00 96.88 218 GLN A N 1
ATOM 1536 C CA . GLN A 1 218 ? -17.173 3.184 -7.725 1.00 96.88 218 GLN A CA 1
ATOM 1537 C C . GLN A 1 218 ? -15.776 2.567 -7.723 1.00 96.88 218 GLN A C 1
ATOM 1539 O O . GLN A 1 218 ? -15.632 1.353 -7.746 1.00 96.88 218 GLN A O 1
ATOM 1544 N N . LEU A 1 219 ? -14.727 3.392 -7.697 1.00 96.50 219 LEU A N 1
ATOM 1545 C CA . LEU A 1 219 ? -13.353 2.887 -7.605 1.00 96.50 219 LEU A CA 1
ATOM 1546 C C . LEU A 1 219 ? -13.127 2.184 -6.264 1.00 96.50 219 LEU A C 1
ATOM 1548 O O . LEU A 1 219 ? -13.521 2.710 -5.220 1.00 96.50 219 LEU A O 1
ATOM 1552 N N . LEU A 1 220 ? -12.449 1.034 -6.305 1.00 95.94 220 LEU A N 1
ATOM 1553 C CA . LEU A 1 220 ? -12.168 0.232 -5.114 1.00 95.94 220 LEU A CA 1
ATOM 1554 C C . LEU A 1 220 ? -11.346 1.026 -4.081 1.00 95.94 220 LEU A C 1
ATOM 1556 O O . LEU A 1 220 ? -11.692 1.065 -2.900 1.00 95.94 220 LEU A O 1
ATOM 1560 N N . GLU A 1 221 ? -10.301 1.734 -4.524 1.00 97.56 221 GLU A N 1
ATOM 1561 C CA . GLU A 1 221 ? -9.580 2.673 -3.663 1.00 97.56 221 GLU A CA 1
ATOM 1562 C C . GLU A 1 221 ? 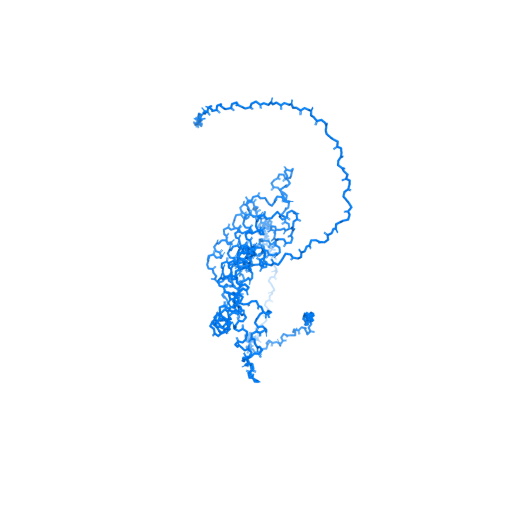-10.370 3.973 -3.509 1.00 97.56 221 GLU A C 1
ATOM 1564 O O . GLU A 1 221 ? -10.491 4.772 -4.442 1.00 97.56 221 GLU A O 1
ATOM 1569 N N . ARG A 1 222 ? -10.845 4.235 -2.289 1.00 97.75 222 ARG A N 1
ATOM 1570 C CA . ARG A 1 222 ? -11.654 5.418 -1.963 1.00 97.75 222 ARG A CA 1
ATOM 1571 C C . ARG A 1 222 ? -10.818 6.680 -1.746 1.00 97.75 222 ARG A C 1
ATOM 1573 O O . ARG A 1 222 ? -11.293 7.776 -2.051 1.00 97.75 222 ARG A O 1
ATOM 1580 N N . SER A 1 223 ? -9.572 6.559 -1.285 1.00 98.25 223 SER A N 1
ATOM 1581 C CA . SER A 1 223 ? -8.714 7.708 -0.986 1.00 98.25 223 SER A CA 1
ATOM 1582 C C . SER A 1 223 ? -8.144 8.349 -2.248 1.00 98.25 223 SER A C 1
ATOM 1584 O O . SER A 1 223 ? -7.330 7.762 -2.961 1.00 98.25 223 SER A O 1
ATOM 1586 N N . HIS A 1 224 ? -8.501 9.614 -2.487 1.00 98.12 224 HIS A N 1
ATOM 1587 C CA . HIS A 1 224 ? -7.922 10.405 -3.577 1.00 98.12 224 HIS A CA 1
ATOM 1588 C C . HIS A 1 224 ? -6.395 10.505 -3.468 1.00 98.12 224 HIS A C 1
ATOM 1590 O O . HIS A 1 224 ? -5.692 10.432 -4.471 1.00 98.12 224 HIS A O 1
ATOM 1596 N N . ARG A 1 225 ? -5.875 10.635 -2.245 1.00 98.25 225 ARG A N 1
ATOM 1597 C CA . ARG A 1 225 ? -4.442 10.776 -1.983 1.00 98.25 225 ARG A CA 1
ATOM 1598 C C . ARG A 1 225 ? -3.657 9.520 -2.373 1.00 98.25 225 ARG A C 1
ATOM 1600 O O . ARG A 1 225 ? -2.592 9.635 -2.976 1.00 98.25 225 ARG A O 1
ATOM 1607 N N . VAL A 1 226 ? -4.191 8.338 -2.062 1.00 98.44 226 VAL A N 1
ATOM 1608 C CA . VAL A 1 226 ? -3.593 7.048 -2.449 1.00 98.44 226 VAL A CA 1
ATOM 1609 C C . VAL A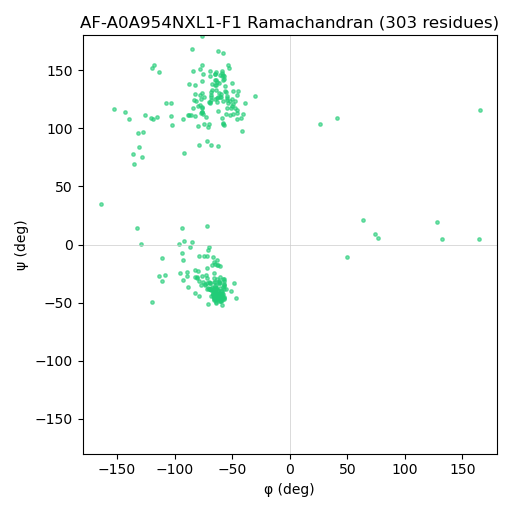 1 226 ? -3.628 6.894 -3.972 1.00 98.44 226 VAL A C 1
ATOM 1611 O O . VAL A 1 226 ? -2.592 6.613 -4.573 1.00 98.44 226 VAL A O 1
ATOM 1614 N N . ARG A 1 227 ? -4.769 7.188 -4.616 1.00 98.19 227 ARG A N 1
ATOM 1615 C CA . ARG A 1 227 ? -4.893 7.145 -6.085 1.00 98.19 227 ARG A CA 1
ATOM 1616 C C . ARG A 1 227 ? -3.914 8.086 -6.786 1.00 98.19 227 ARG A C 1
ATOM 1618 O O . ARG A 1 227 ? -3.255 7.685 -7.737 1.00 98.19 227 ARG A O 1
ATOM 1625 N N . GLN A 1 228 ? -3.773 9.319 -6.304 1.00 98.31 228 GLN A N 1
ATOM 1626 C CA . GLN A 1 228 ? -2.862 10.296 -6.901 1.00 98.31 228 GLN A CA 1
ATOM 1627 C C . GLN A 1 228 ? -1.401 9.825 -6.847 1.00 98.31 228 GLN A C 1
ATOM 1629 O O . GLN A 1 228 ? -0.682 9.941 -7.838 1.00 98.31 228 GLN A O 1
ATOM 1634 N N . LEU A 1 229 ? -0.962 9.263 -5.715 1.00 97.44 229 LEU A N 1
ATOM 1635 C CA . LEU A 1 229 ? 0.391 8.718 -5.591 1.00 97.44 229 LEU A CA 1
ATOM 1636 C C . LEU A 1 229 ? 0.589 7.493 -6.498 1.00 97.44 229 LEU A C 1
ATOM 1638 O O . LEU A 1 229 ? 1.604 7.403 -7.188 1.00 97.44 229 LEU A O 1
ATOM 1642 N N . ALA A 1 230 ? -0.394 6.591 -6.550 1.00 96.94 230 ALA A N 1
ATOM 1643 C CA . ALA A 1 230 ? -0.362 5.428 -7.433 1.00 96.94 230 ALA A CA 1
ATOM 1644 C C . ALA A 1 230 ? -0.252 5.834 -8.913 1.00 96.94 230 ALA A C 1
ATOM 1646 O O . ALA A 1 230 ? 0.571 5.283 -9.644 1.00 96.94 230 ALA A O 1
ATOM 1647 N N . GLN A 1 231 ? -1.010 6.849 -9.339 1.00 96.81 231 GLN A N 1
ATOM 1648 C CA . GLN A 1 231 ? -0.940 7.396 -10.693 1.00 96.81 231 GLN A CA 1
ATOM 1649 C C . GLN A 1 231 ? 0.455 7.955 -11.003 1.00 96.81 231 GLN A C 1
ATOM 1651 O O . GLN A 1 231 ? 1.042 7.605 -12.025 1.00 96.81 231 GLN A O 1
ATOM 1656 N N . GLN A 1 232 ? 1.028 8.768 -10.110 1.00 95.12 232 GLN A N 1
ATOM 1657 C CA . GLN A 1 232 ? 2.377 9.321 -10.292 1.00 95.12 232 GLN A CA 1
ATOM 1658 C C . GLN A 1 232 ? 3.444 8.226 -10.413 1.00 95.12 232 GLN A C 1
ATOM 1660 O O . GLN A 1 232 ? 4.365 8.329 -11.230 1.00 95.12 232 GLN A O 1
ATOM 1665 N N . MET A 1 233 ? 3.330 7.167 -9.607 1.00 93.44 233 MET A N 1
ATOM 1666 C CA . MET A 1 233 ? 4.218 6.007 -9.678 1.00 93.44 233 MET A CA 1
ATOM 1667 C C . MET A 1 233 ? 4.075 5.269 -11.008 1.00 93.44 233 MET A C 1
ATOM 1669 O O . MET A 1 233 ? 5.087 4.949 -11.635 1.00 93.44 233 MET A O 1
ATOM 1673 N N . LEU A 1 234 ? 2.840 5.037 -11.457 1.00 91.81 234 LEU A N 1
ATOM 1674 C CA . LEU A 1 234 ? 2.562 4.353 -12.714 1.00 91.81 234 LEU A CA 1
ATOM 1675 C C . LEU A 1 234 ? 3.096 5.157 -13.907 1.00 91.81 234 LEU A C 1
ATOM 1677 O O . LEU A 1 234 ? 3.838 4.617 -14.724 1.00 91.81 234 LEU A O 1
ATOM 1681 N N . GLU A 1 235 ? 2.833 6.464 -13.958 1.00 90.94 235 GLU A N 1
ATOM 1682 C CA . GLU A 1 235 ? 3.386 7.362 -14.978 1.00 90.94 235 GLU A CA 1
ATOM 1683 C C . GLU A 1 235 ? 4.919 7.353 -14.985 1.00 90.94 235 GLU A C 1
ATOM 1685 O O . GLU A 1 235 ? 5.538 7.313 -16.048 1.00 90.94 235 GLU A O 1
ATOM 1690 N N . SER A 1 236 ? 5.549 7.362 -13.808 1.00 86.88 236 SER A N 1
ATOM 1691 C CA . SER A 1 236 ? 7.011 7.298 -13.690 1.00 86.88 236 SER A CA 1
ATOM 1692 C C . SER A 1 236 ? 7.567 5.973 -14.218 1.00 86.88 236 SER A C 1
ATOM 1694 O O . SER A 1 236 ? 8.604 5.962 -14.884 1.00 86.88 236 SER A O 1
ATOM 1696 N N . CYS A 1 237 ? 6.868 4.861 -13.970 1.00 84.81 237 CYS A N 1
ATOM 1697 C CA . CYS A 1 237 ? 7.227 3.548 -14.505 1.00 84.81 237 CYS A CA 1
ATOM 1698 C C . CYS A 1 237 ? 7.114 3.513 -16.036 1.00 84.81 237 CYS A C 1
ATOM 1700 O O . CYS A 1 237 ? 8.049 3.069 -16.701 1.00 84.81 237 CYS A O 1
ATOM 1702 N N . LEU A 1 238 ? 6.014 4.031 -16.589 1.00 84.19 238 LEU A N 1
ATOM 1703 C CA . LEU A 1 238 ? 5.750 4.054 -18.031 1.00 84.19 238 LEU A CA 1
ATOM 1704 C C . LEU A 1 238 ? 6.676 5.010 -18.793 1.00 84.19 238 LEU A C 1
ATOM 1706 O O . LEU A 1 238 ? 7.064 4.720 -19.918 1.00 84.19 238 LEU A O 1
ATOM 1710 N N . ARG A 1 239 ? 7.096 6.128 -18.187 1.00 83.94 239 ARG A N 1
ATOM 1711 C CA . ARG A 1 239 ? 8.094 7.023 -18.803 1.00 83.94 239 ARG A CA 1
ATOM 1712 C C . ARG A 1 239 ? 9.463 6.364 -18.937 1.00 83.94 239 ARG A C 1
ATOM 1714 O O . ARG A 1 239 ? 10.159 6.602 -19.916 1.00 83.94 239 ARG A O 1
ATOM 1721 N N . ARG A 1 240 ? 9.865 5.565 -17.944 1.00 77.62 240 ARG A N 1
ATOM 1722 C CA . ARG A 1 240 ? 11.155 4.853 -17.960 1.00 77.62 240 ARG A CA 1
ATOM 1723 C C . ARG A 1 240 ? 11.142 3.642 -18.886 1.00 77.62 240 ARG A C 1
ATOM 1725 O O . ARG A 1 240 ? 12.192 3.244 -19.373 1.00 77.62 240 ARG A O 1
ATOM 1732 N N . ARG A 1 241 ? 9.968 3.054 -19.099 1.00 73.06 241 ARG A N 1
ATOM 1733 C CA . ARG A 1 241 ? 9.751 1.918 -19.989 1.00 73.06 241 ARG A CA 1
ATOM 1734 C C . ARG A 1 241 ? 8.570 2.249 -20.886 1.00 73.06 241 ARG A C 1
ATOM 1736 O O . ARG A 1 241 ? 7.449 1.865 -20.540 1.00 73.06 241 ARG A O 1
ATOM 1743 N N . PRO A 1 242 ? 8.789 2.977 -21.994 1.00 67.62 242 PRO A N 1
ATOM 1744 C CA . PRO A 1 242 ? 7.732 3.138 -22.971 1.00 67.62 242 PRO A CA 1
ATOM 1745 C C . PRO A 1 242 ? 7.281 1.733 -23.351 1.00 67.62 242 PRO A C 1
ATOM 1747 O O . PRO A 1 242 ? 8.085 0.923 -23.815 1.00 67.62 242 PRO A O 1
ATOM 1750 N N . ILE A 1 243 ? 6.013 1.421 -23.071 1.00 66.38 243 ILE A N 1
ATOM 1751 C CA . ILE A 1 243 ? 5.391 0.224 -23.620 1.00 66.38 243 ILE A CA 1
ATOM 1752 C C . ILE A 1 243 ? 5.584 0.392 -25.119 1.00 66.38 243 ILE A C 1
ATOM 1754 O O . ILE A 1 243 ? 5.045 1.337 -25.699 1.00 66.38 243 ILE A O 1
ATOM 1758 N N . GLN A 1 244 ? 6.412 -0.459 -25.729 1.00 61.91 244 GLN A N 1
ATOM 1759 C CA . GLN A 1 244 ? 6.335 -0.635 -27.166 1.00 61.91 244 GLN A CA 1
ATOM 1760 C C . GLN A 1 244 ? 4.895 -1.060 -27.376 1.00 61.91 244 GLN A C 1
ATOM 1762 O O . GLN A 1 244 ? 4.528 -2.167 -26.977 1.00 61.91 244 GLN A O 1
ATOM 1767 N N . GLN A 1 245 ? 4.055 -0.131 -27.846 1.00 58.00 245 GLN A N 1
ATOM 1768 C CA . GLN A 1 245 ? 2.710 -0.472 -28.269 1.00 58.00 245 GLN A CA 1
ATOM 1769 C C . GLN A 1 245 ? 2.907 -1.697 -29.152 1.00 58.00 245 GLN A C 1
ATOM 1771 O O . GLN A 1 245 ? 3.687 -1.579 -30.105 1.00 58.00 245 GLN A O 1
ATOM 1776 N N . PRO A 1 246 ? 2.349 -2.869 -28.778 1.00 60.53 246 PRO A N 1
ATOM 1777 C CA . PRO A 1 246 ? 2.437 -4.060 -29.608 1.00 60.53 246 PRO A CA 1
ATOM 1778 C C . PRO A 1 246 ? 2.018 -3.580 -30.975 1.00 60.53 246 PRO A C 1
ATOM 1780 O O . PRO A 1 246 ? 0.907 -3.049 -31.053 1.00 60.53 246 PRO A O 1
ATOM 1783 N N . GLY A 1 247 ? 2.974 -3.577 -31.920 1.00 54.59 247 GLY A N 1
ATOM 1784 C CA . GLY A 1 247 ? 2.930 -2.707 -33.092 1.00 54.59 247 GLY A CA 1
ATOM 1785 C C . GLY A 1 247 ? 1.506 -2.687 -33.582 1.00 54.59 247 GLY A C 1
ATOM 1786 O O . GLY A 1 247 ? 0.992 -3.761 -33.902 1.00 54.59 247 GLY A O 1
ATOM 1787 N N . LEU A 1 248 ? 0.842 -1.525 -33.458 1.00 56.66 248 LEU A N 1
ATOM 1788 C CA . LEU A 1 248 ? -0.516 -1.368 -33.962 1.00 56.66 248 LEU A CA 1
ATOM 1789 C C . LEU A 1 248 ? -0.428 -1.987 -35.354 1.00 56.66 248 LEU A C 1
ATOM 1791 O O . LEU A 1 248 ? 0.447 -1.523 -36.092 1.00 56.66 248 LEU A O 1
ATOM 1795 N N . PRO A 1 249 ? -1.140 -3.098 -35.643 1.00 64.38 249 PRO A N 1
ATOM 1796 C CA . PRO A 1 249 ? -0.926 -3.819 -36.887 1.00 64.38 249 PRO A CA 1
ATOM 1797 C C . PRO A 1 249 ? -0.974 -2.762 -37.972 1.00 64.38 249 PRO A C 1
ATOM 1799 O O . PRO A 1 249 ? -1.943 -1.991 -37.963 1.00 64.38 249 PRO A O 1
ATOM 1802 N N . ASP A 1 250 ? 0.123 -2.639 -38.745 1.00 66.69 250 ASP A N 1
ATOM 1803 C CA . ASP A 1 250 ? 0.313 -1.547 -39.705 1.00 66.69 250 ASP A CA 1
ATOM 1804 C C . ASP A 1 250 ? -1.037 -1.295 -40.342 1.00 66.69 250 ASP A C 1
ATOM 1806 O O . ASP A 1 250 ? -1.617 -2.292 -40.797 1.00 66.69 250 ASP A O 1
ATOM 1810 N N . PRO A 1 251 ? -1.578 -0.057 -40.241 1.00 71.00 251 PRO A N 1
ATOM 1811 C CA . PRO A 1 251 ? -2.976 0.238 -40.524 1.00 71.00 251 PRO A CA 1
ATOM 1812 C C . PRO A 1 251 ? -3.319 -0.534 -41.770 1.00 71.00 251 PRO A C 1
ATOM 1814 O O . PRO A 1 251 ? -2.704 -0.244 -42.797 1.00 71.00 251 PRO A O 1
ATOM 1817 N N . VAL A 1 252 ? -4.135 -1.594 -41.608 1.00 66.44 252 VAL A N 1
ATOM 1818 C CA . VAL A 1 252 ? -4.342 -2.614 -42.641 1.00 66.44 252 VAL A CA 1
ATOM 1819 C C . VAL A 1 252 ? -4.547 -1.819 -43.904 1.00 66.44 252 VAL A C 1
ATOM 1821 O O . VAL A 1 252 ? -5.538 -1.084 -43.964 1.00 66.44 252 VAL A O 1
ATOM 1824 N N . GLN A 1 253 ? -3.557 -1.836 -44.815 1.00 69.75 253 GLN A N 1
ATOM 1825 C CA . GLN A 1 253 ? -3.660 -1.019 -46.018 1.00 69.75 253 GLN A CA 1
ATOM 1826 C C . GLN A 1 253 ? -5.031 -1.358 -46.573 1.00 69.75 253 GLN A C 1
ATOM 1828 O O . GLN A 1 253 ? -5.312 -2.564 -46.639 1.00 69.75 253 GLN A O 1
ATOM 1833 N N . PRO A 1 254 ? -5.901 -0.355 -46.817 1.00 70.12 254 PRO A N 1
ATOM 1834 C CA . PRO A 1 254 ? -7.263 -0.613 -47.243 1.00 70.12 254 PRO A CA 1
ATOM 1835 C C . PRO A 1 254 ? -7.149 -1.656 -48.335 1.00 70.12 254 PRO A C 1
ATOM 1837 O O . PRO A 1 254 ? -6.469 -1.418 -49.338 1.00 70.12 254 PRO A O 1
ATOM 1840 N N . ARG A 1 255 ? -7.655 -2.869 -48.053 1.00 67.25 255 ARG A N 1
ATOM 1841 C CA . ARG A 1 255 ? -7.647 -3.925 -49.057 1.00 67.25 255 ARG A CA 1
ATOM 1842 C C . ARG A 1 255 ? -8.286 -3.253 -50.263 1.00 67.25 255 ARG A C 1
ATOM 1844 O O . ARG A 1 255 ? -9.366 -2.696 -50.061 1.00 67.25 255 ARG A O 1
ATOM 1851 N N . PRO A 1 256 ? -7.623 -3.211 -51.434 1.00 75.62 256 PRO A N 1
ATOM 1852 C CA . PRO A 1 256 ? -8.281 -2.709 -52.625 1.00 75.62 256 PRO A CA 1
ATOM 1853 C C . PRO A 1 256 ? -9.634 -3.401 -52.665 1.00 75.62 256 PRO A C 1
ATOM 1855 O O . PRO A 1 256 ? -9.679 -4.628 -52.497 1.00 75.62 256 PRO A O 1
ATOM 1858 N N . ASP A 1 257 ? -10.699 -2.593 -52.704 1.00 65.44 257 ASP A N 1
ATOM 1859 C CA . ASP A 1 257 ? -12.064 -3.099 -52.669 1.00 65.44 257 ASP A CA 1
ATOM 1860 C C . ASP A 1 257 ? -12.120 -4.283 -53.632 1.00 65.44 257 ASP A C 1
ATOM 1862 O O . ASP A 1 257 ? -11.546 -4.180 -54.726 1.00 65.44 257 ASP A O 1
ATOM 1866 N N . PRO A 1 258 ? -12.694 -5.432 -53.227 1.00 71.25 258 PRO A N 1
ATOM 1867 C CA . PRO A 1 258 ? -12.860 -6.527 -54.161 1.00 71.25 258 PRO A CA 1
ATOM 1868 C C . PRO A 1 258 ? -13.530 -5.926 -55.389 1.00 71.25 258 PRO A C 1
ATOM 1870 O O . PRO A 1 258 ? -14.612 -5.347 -55.283 1.00 71.25 258 PRO A O 1
ATOM 1873 N N . VAL A 1 259 ? -12.828 -5.975 -56.523 1.00 70.19 259 VAL A N 1
ATOM 1874 C CA . VAL A 1 259 ? -13.403 -5.608 -57.806 1.00 70.19 259 VAL A CA 1
ATOM 1875 C C . VAL A 1 259 ? -14.585 -6.551 -57.932 1.00 70.19 259 VAL A C 1
ATOM 1877 O O . VAL A 1 259 ? -14.412 -7.761 -58.071 1.00 70.19 259 VAL A O 1
ATOM 1880 N N . PHE A 1 260 ? -15.787 -6.021 -57.724 1.00 59.00 260 PHE A N 1
ATOM 1881 C CA . PHE A 1 260 ? -17.001 -6.722 -58.075 1.00 59.00 260 PHE A CA 1
ATOM 1882 C C . PHE A 1 260 ? -16.977 -6.757 -59.597 1.00 59.00 260 PHE A C 1
ATOM 1884 O O . PHE A 1 260 ? -17.480 -5.845 -60.243 1.00 59.00 260 PHE A O 1
ATOM 1891 N N . ASP A 1 261 ? -16.297 -7.762 -60.154 1.00 64.44 261 ASP A N 1
ATOM 1892 C CA . ASP A 1 261 ? -16.512 -8.167 -61.532 1.00 64.44 261 ASP A CA 1
ATOM 1893 C C . ASP A 1 261 ? -18.019 -8.341 -61.683 1.00 64.44 261 ASP A C 1
ATOM 1895 O O . ASP A 1 261 ? -18.639 -9.102 -60.931 1.00 64.44 261 ASP A O 1
ATOM 1899 N N . ASP A 1 262 ? -18.589 -7.542 -62.583 1.00 63.16 262 ASP A N 1
ATOM 1900 C CA . ASP A 1 262 ? -20.008 -7.441 -62.881 1.00 63.16 262 ASP A CA 1
ATOM 1901 C C . ASP A 1 262 ? -20.655 -8.830 -62.913 1.00 63.16 262 ASP A C 1
ATOM 1903 O O . ASP A 1 262 ? -20.598 -9.556 -63.911 1.00 63.16 262 ASP A O 1
ATOM 1907 N N . LEU A 1 263 ? -21.290 -9.215 -61.802 1.00 62.53 263 LEU A N 1
ATOM 1908 C CA . LEU A 1 263 ? -22.170 -10.369 -61.799 1.00 62.53 263 LEU A CA 1
ATOM 1909 C C . LEU A 1 263 ? -23.320 -10.030 -62.754 1.00 62.53 263 LEU A C 1
ATOM 1911 O O . LEU A 1 263 ? -23.995 -9.015 -62.552 1.00 62.53 263 LEU A O 1
ATOM 1915 N N . PRO A 1 264 ? -23.553 -10.843 -63.799 1.00 63.09 264 PRO A N 1
ATOM 1916 C CA . PRO A 1 264 ? -24.597 -10.572 -64.768 1.00 63.09 264 PRO A CA 1
ATOM 1917 C C . PRO A 1 264 ? -25.938 -10.485 -64.040 1.00 63.09 264 PRO A C 1
ATOM 1919 O O . PRO A 1 264 ? -26.329 -11.412 -63.326 1.00 63.09 264 PRO A O 1
ATOM 1922 N N . LEU A 1 265 ? -26.624 -9.350 -64.217 1.00 55.81 265 LEU A N 1
ATOM 1923 C CA . LEU A 1 265 ? -27.971 -9.131 -63.708 1.00 55.81 265 LEU A CA 1
ATOM 1924 C C . LEU A 1 265 ? -28.868 -10.294 -64.146 1.00 55.81 265 LEU A C 1
ATOM 1926 O O . LEU A 1 265 ? -29.185 -10.442 -65.328 1.00 55.81 265 LEU A O 1
ATOM 1930 N N . ALA A 1 266 ? -29.285 -11.113 -63.183 1.00 60.31 266 ALA A N 1
ATOM 1931 C CA . ALA A 1 266 ? -30.312 -12.111 -63.411 1.00 60.31 266 ALA A CA 1
ATOM 1932 C C . ALA A 1 266 ? -31.635 -11.400 -63.764 1.00 60.31 266 ALA A C 1
ATOM 1934 O O . ALA A 1 266 ? -32.026 -10.449 -63.079 1.00 60.31 266 ALA A O 1
ATOM 1935 N N . PRO A 1 267 ? -32.342 -11.833 -64.820 1.00 62.75 267 PRO A N 1
ATOM 1936 C CA . PRO A 1 267 ? -33.612 -11.243 -65.200 1.00 62.75 267 PRO A CA 1
ATOM 1937 C C . PRO A 1 267 ? -34.722 -11.680 -64.235 1.00 62.75 267 PRO A C 1
ATOM 1939 O O . PRO A 1 267 ? -34.928 -12.867 -64.005 1.00 62.75 267 PRO A O 1
ATOM 1942 N N . ASN A 1 268 ? -35.427 -10.680 -63.703 1.00 66.31 268 ASN A N 1
ATOM 1943 C CA . ASN A 1 268 ? -36.815 -10.675 -63.223 1.00 66.31 268 ASN A CA 1
ATOM 1944 C C . ASN A 1 268 ? -37.415 -12.016 -62.738 1.00 66.31 268 ASN A C 1
ATOM 1946 O O . ASN A 1 268 ? -37.898 -12.819 -63.535 1.00 66.31 268 ASN A O 1
ATOM 1950 N N . GLY A 1 269 ? -37.515 -12.168 -61.412 1.00 48.09 269 GLY A N 1
ATOM 1951 C CA . GLY A 1 269 ? -38.395 -13.124 -60.723 1.00 48.09 269 GLY A CA 1
ATOM 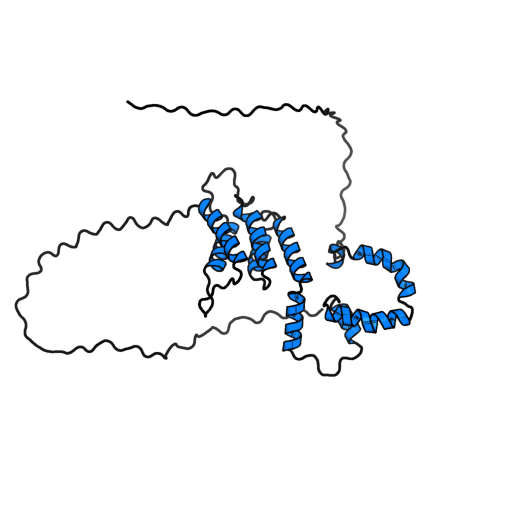1952 C C . GLY A 1 269 ? -39.425 -12.405 -59.825 1.00 48.09 269 GLY A C 1
ATOM 1953 O O . GLY A 1 269 ? -39.176 -11.266 -59.437 1.00 48.09 269 GLY A O 1
ATOM 1954 N N . PRO A 1 270 ? -40.589 -13.023 -59.538 1.00 56.88 270 PRO A N 1
ATOM 1955 C CA . PRO A 1 270 ? -41.900 -12.366 -59.395 1.00 56.88 270 PRO A CA 1
ATOM 1956 C C . PRO A 1 270 ? -42.211 -11.781 -57.999 1.00 56.88 270 PRO A C 1
ATOM 1958 O O . PRO A 1 270 ? -41.527 -12.099 -57.027 1.00 56.88 270 PRO A O 1
ATOM 1961 N N . PRO A 1 271 ? -43.282 -10.963 -57.871 1.00 61.56 271 PRO A N 1
ATOM 1962 C CA . PRO A 1 271 ? -43.710 -10.395 -56.596 1.00 61.56 271 PRO A CA 1
ATOM 1963 C C . PRO A 1 271 ? -44.427 -11.459 -55.754 1.00 61.56 271 PRO A C 1
ATOM 1965 O O . PRO A 1 271 ? -45.511 -11.923 -56.103 1.00 61.56 271 PRO A O 1
ATOM 1968 N N . GLY A 1 272 ? -43.820 -11.836 -54.631 1.00 53.38 272 GLY A N 1
ATOM 1969 C CA . GLY A 1 272 ? -44.390 -12.760 -53.655 1.00 53.38 272 GLY A CA 1
ATOM 1970 C C . GLY A 1 272 ? -44.018 -12.316 -52.250 1.00 53.38 272 GLY A C 1
ATOM 1971 O O . GLY A 1 272 ? -42.845 -12.271 -51.901 1.00 53.38 272 GLY A O 1
ATOM 1972 N N . ALA A 1 273 ? -45.030 -11.920 -51.488 1.00 55.75 273 ALA A N 1
ATOM 1973 C CA . ALA A 1 273 ? -44.933 -11.437 -50.124 1.00 55.75 273 ALA A CA 1
ATOM 1974 C C . ALA A 1 273 ? -44.363 -12.491 -49.169 1.00 55.75 273 ALA A C 1
ATOM 1976 O O . ALA A 1 273 ? -44.839 -13.618 -49.177 1.00 55.75 273 ALA A O 1
ATOM 1977 N N . GLU A 1 274 ? -43.483 -12.081 -48.254 1.00 47.88 274 GLU A N 1
ATOM 1978 C CA . GLU A 1 274 ? -43.503 -12.623 -46.895 1.00 47.88 274 GLU A CA 1
ATOM 1979 C C . GLU A 1 274 ? -42.931 -11.614 -45.893 1.00 47.88 274 GLU A C 1
ATOM 1981 O O . GLU A 1 274 ? -41.787 -11.167 -45.951 1.00 47.88 274 GLU A O 1
ATOM 1986 N N . SER A 1 275 ? -43.822 -11.207 -44.996 1.00 57.78 275 SER A N 1
ATOM 1987 C CA . SER A 1 275 ? -43.614 -10.295 -43.884 1.00 57.78 275 SER A CA 1
ATOM 1988 C C . SER A 1 275 ? -42.758 -10.975 -42.815 1.00 57.78 275 SER A C 1
ATOM 1990 O O . SER A 1 275 ? -43.275 -11.751 -42.014 1.00 57.78 275 SER A O 1
ATOM 1992 N N . LEU A 1 276 ? -41.465 -10.655 -42.760 1.00 50.44 276 LEU A N 1
ATOM 1993 C CA . LEU A 1 276 ? -40.601 -11.021 -41.639 1.00 50.44 276 LEU A CA 1
ATOM 1994 C C . LEU A 1 276 ? -40.698 -9.963 -40.535 1.00 50.44 276 LEU A C 1
ATOM 1996 O O . LEU A 1 276 ? -40.283 -8.814 -40.684 1.00 50.44 276 LEU A O 1
ATOM 2000 N N . ALA A 1 277 ? -41.306 -10.393 -39.432 1.00 59.69 277 ALA A N 1
ATOM 2001 C CA . ALA A 1 277 ? -41.443 -9.686 -38.169 1.00 59.69 277 ALA A CA 1
ATOM 2002 C C . ALA A 1 277 ? -40.092 -9.201 -37.592 1.00 59.69 277 ALA A C 1
ATOM 2004 O O . ALA A 1 277 ? -39.051 -9.811 -37.848 1.00 59.69 277 ALA A O 1
ATOM 2005 N N . PRO A 1 278 ? -40.096 -8.137 -36.765 1.00 60.03 278 PRO A N 1
ATOM 2006 C CA . PRO A 1 278 ? -38.897 -7.669 -36.078 1.00 60.03 278 PRO A CA 1
ATOM 2007 C C . PRO A 1 278 ? -38.382 -8.717 -35.071 1.00 60.03 278 PRO A C 1
ATOM 2009 O O . PRO A 1 278 ? -39.191 -9.356 -34.391 1.00 60.03 278 PRO A O 1
ATOM 2012 N N . PRO A 1 279 ? -37.053 -8.890 -34.932 1.00 57.88 279 PRO A N 1
ATOM 2013 C CA . PRO A 1 279 ? -36.480 -9.791 -33.941 1.00 57.88 279 PRO A CA 1
ATOM 2014 C C . PRO A 1 279 ? -36.881 -9.347 -32.531 1.00 57.88 279 PRO A C 1
ATOM 2016 O O . PRO A 1 279 ? -36.729 -8.187 -32.145 1.00 57.88 279 PRO A O 1
ATOM 2019 N N . GLY A 1 280 ? -37.447 -10.305 -31.798 1.00 52.78 280 GLY A N 1
ATOM 2020 C CA . GLY A 1 280 ? -38.045 -10.130 -30.486 1.00 52.78 280 GLY A CA 1
ATOM 2021 C C . GLY A 1 280 ? -37.094 -9.550 -29.443 1.00 52.78 280 GLY A C 1
ATOM 2022 O O . GLY A 1 280 ? -35.911 -9.883 -29.368 1.00 52.78 280 GLY A O 1
ATOM 2023 N N . ALA A 1 281 ? -37.676 -8.701 -28.601 1.00 52.09 281 ALA A N 1
ATOM 2024 C CA . ALA A 1 281 ? -37.115 -8.272 -27.338 1.00 52.09 281 ALA A CA 1
ATOM 2025 C C . ALA A 1 281 ? -36.764 -9.489 -26.469 1.00 52.09 281 ALA A C 1
ATOM 2027 O O . ALA A 1 281 ? -37.603 -10.354 -26.213 1.00 52.09 281 ALA A O 1
ATOM 2028 N N . VAL A 1 282 ? -35.521 -9.529 -25.994 1.00 62.56 282 VAL A N 1
ATOM 2029 C CA . VAL A 1 282 ? -35.076 -10.474 -24.968 1.00 62.56 282 VAL A CA 1
ATOM 2030 C C . VAL A 1 282 ? -35.751 -10.078 -23.645 1.00 62.56 282 VAL A C 1
ATOM 2032 O O . VAL A 1 282 ? -35.589 -8.932 -23.217 1.00 62.56 282 VAL A O 1
ATOM 2035 N N . PRO A 1 283 ? -36.524 -10.963 -22.989 1.00 62.59 283 PRO A N 1
ATOM 2036 C CA . PRO A 1 283 ? -37.124 -10.652 -21.698 1.00 62.59 283 PRO A CA 1
ATOM 2037 C C . PRO A 1 283 ? -36.035 -10.514 -20.615 1.00 62.59 283 PRO A C 1
ATOM 2039 O O . PRO A 1 283 ? -35.114 -11.334 -20.559 1.00 62.59 283 PRO A O 1
ATOM 2042 N N . PRO A 1 284 ? -36.124 -9.517 -19.718 1.00 54.06 284 PRO A N 1
ATOM 2043 C CA . PRO A 1 284 ? -35.264 -9.447 -18.545 1.00 54.06 284 PRO A CA 1
ATOM 2044 C C . PRO A 1 284 ? -35.718 -10.517 -17.545 1.00 54.06 284 PRO A C 1
ATOM 2046 O O . PRO A 1 284 ? -36.791 -10.388 -16.960 1.00 54.06 284 PRO A O 1
ATOM 2049 N N . GLY A 1 285 ? -34.939 -11.585 -17.342 1.00 57.62 285 GLY A N 1
ATOM 2050 C CA . GLY A 1 285 ? -35.293 -12.530 -16.274 1.00 57.62 285 GLY A CA 1
ATOM 2051 C C . GLY A 1 285 ? -34.664 -13.917 -16.236 1.00 57.62 285 GLY A C 1
ATOM 2052 O O . GLY A 1 285 ? -35.051 -14.692 -15.370 1.00 57.62 285 GLY A O 1
ATOM 2053 N N . SER A 1 286 ? -33.713 -14.269 -17.099 1.00 49.38 286 SER A N 1
ATOM 2054 C CA . SER A 1 286 ? -33.112 -15.611 -17.057 1.00 49.38 286 SER A CA 1
ATOM 2055 C C . SER A 1 286 ? -31.595 -15.558 -17.183 1.00 49.38 286 SER A C 1
ATOM 2057 O O . SER A 1 286 ? -31.023 -15.975 -18.187 1.00 49.38 286 SER A O 1
ATOM 2059 N N . PHE A 1 287 ? -30.942 -15.046 -16.140 1.00 57.88 287 PHE A N 1
ATOM 2060 C CA . PHE A 1 287 ? -29.586 -15.489 -15.829 1.00 57.88 287 PHE A CA 1
ATOM 2061 C C . PHE A 1 287 ? 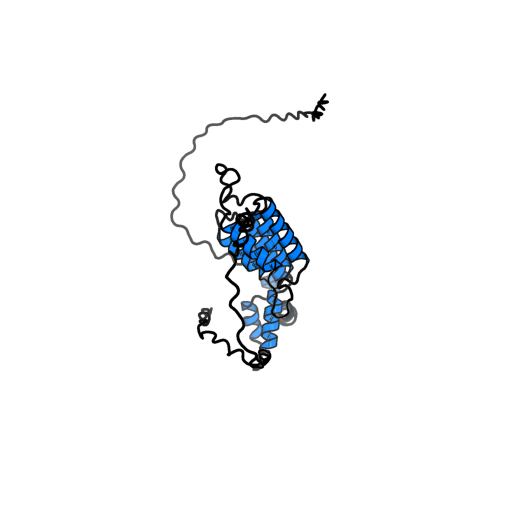-29.709 -16.805 -15.050 1.00 57.88 287 PHE A C 1
ATOM 2063 O O . PHE A 1 287 ? -30.413 -16.824 -14.036 1.00 57.88 287 PHE A O 1
ATOM 2070 N N . PRO A 1 288 ? -29.089 -17.910 -15.500 1.00 62.81 288 PRO A N 1
ATOM 2071 C CA . PRO A 1 288 ? -28.983 -19.099 -14.666 1.00 62.81 288 PRO A CA 1
ATOM 2072 C C . PRO A 1 288 ? -28.206 -18.742 -13.385 1.00 62.81 288 PRO A C 1
ATOM 2074 O O . PRO A 1 288 ? -27.311 -17.890 -13.441 1.00 62.81 288 PRO A O 1
ATOM 2077 N N . PRO A 1 289 ? -28.537 -19.344 -12.228 1.00 58.16 289 PRO A N 1
ATOM 2078 C CA . PRO A 1 289 ? -27.730 -19.175 -11.029 1.00 58.16 289 PRO A CA 1
ATOM 2079 C C . PRO A 1 289 ? -26.290 -19.571 -11.358 1.00 58.16 289 PRO A C 1
ATOM 2081 O O . PRO A 1 289 ? -26.049 -20.606 -11.976 1.00 58.16 289 PRO A O 1
ATOM 2084 N N . ALA A 1 290 ? -25.340 -18.716 -10.988 1.00 54.34 290 ALA A N 1
ATOM 2085 C CA . ALA A 1 290 ? -23.932 -19.046 -11.082 1.00 54.34 290 ALA A CA 1
ATOM 2086 C C . ALA A 1 290 ? -23.679 -20.294 -10.227 1.00 54.34 290 ALA A C 1
ATOM 2088 O O . ALA A 1 290 ? -23.729 -20.223 -8.997 1.00 54.34 290 ALA A O 1
ATOM 2089 N N . ASP A 1 291 ? -23.421 -21.424 -10.885 1.00 48.97 291 ASP A N 1
ATOM 2090 C CA . ASP A 1 291 ? -22.784 -22.590 -10.285 1.00 48.97 291 ASP A CA 1
ATOM 2091 C C . ASP A 1 291 ? -21.379 -22.171 -9.834 1.00 48.97 291 ASP A C 1
ATOM 2093 O O . ASP A 1 291 ? -20.385 -22.305 -10.548 1.00 48.97 291 ASP A O 1
ATOM 2097 N N . TYR A 1 292 ? -21.299 -21.597 -8.636 1.00 52.97 292 TYR A N 1
ATOM 2098 C CA . TYR A 1 292 ? -20.049 -21.524 -7.903 1.00 52.97 292 TYR A CA 1
ATOM 2099 C C . TYR A 1 292 ? -19.712 -22.949 -7.451 1.00 52.97 292 TYR A C 1
ATOM 2101 O O . TYR A 1 292 ? -20.517 -23.559 -6.742 1.00 52.97 292 TYR A O 1
ATOM 2109 N N . PRO A 1 293 ? -18.545 -23.506 -7.820 1.00 59.00 293 PRO A N 1
ATOM 2110 C CA . PRO A 1 293 ? -18.142 -24.806 -7.309 1.00 59.00 293 PRO A CA 1
ATOM 2111 C C . PRO A 1 293 ? -18.043 -24.735 -5.773 1.00 59.00 293 PRO A C 1
ATOM 2113 O O . PRO A 1 293 ? -17.379 -23.833 -5.249 1.00 59.00 293 PRO A O 1
ATOM 2116 N N . PRO A 1 294 ? -18.662 -25.666 -5.022 1.00 55.09 294 PRO A N 1
ATOM 2117 C CA . PRO A 1 294 ? -18.462 -25.769 -3.584 1.00 55.09 294 PRO A CA 1
ATOM 2118 C C . PRO A 1 294 ? -17.051 -26.316 -3.348 1.00 55.09 294 PRO A C 1
ATOM 2120 O O . PRO A 1 294 ? -16.822 -27.521 -3.326 1.00 55.09 294 PRO A O 1
ATOM 2123 N N . GLY A 1 295 ? -16.075 -25.417 -3.260 1.00 52.88 295 GLY A N 1
ATOM 2124 C CA . GLY A 1 295 ? -14.670 -25.807 -3.248 1.00 52.88 295 GLY A CA 1
ATOM 2125 C C . GLY A 1 295 ? -13.723 -24.723 -2.762 1.00 52.88 295 GLY A C 1
ATOM 2126 O O . GLY A 1 295 ? -12.606 -24.638 -3.256 1.00 52.88 295 GLY A O 1
ATOM 2127 N N . VAL A 1 296 ? -14.140 -23.894 -1.802 1.00 49.88 296 VAL A N 1
ATOM 2128 C CA . VAL A 1 296 ? -13.178 -23.145 -0.986 1.00 49.88 296 VAL A CA 1
ATOM 2129 C C . VAL A 1 296 ? -13.095 -23.861 0.350 1.00 49.88 296 VAL A C 1
ATOM 2131 O O . VAL A 1 296 ? -14.015 -23.803 1.165 1.00 49.88 296 VAL A O 1
ATOM 2134 N N . LEU A 1 297 ? -12.004 -24.611 0.510 1.00 50.69 297 LEU A N 1
ATOM 2135 C CA . LEU A 1 297 ? -11.609 -25.232 1.763 1.00 50.69 297 LEU A CA 1
ATOM 2136 C C . LEU A 1 297 ? -11.729 -24.217 2.902 1.00 50.69 297 LEU A C 1
ATOM 2138 O O . LEU A 1 297 ? -11.184 -23.115 2.826 1.00 50.69 297 LEU A O 1
ATOM 2142 N N . ALA A 1 298 ? -12.419 -24.624 3.965 1.00 59.78 298 ALA A N 1
ATOM 2143 C CA . ALA A 1 298 ? -12.325 -23.957 5.249 1.00 59.78 298 ALA A CA 1
ATOM 2144 C C . ALA A 1 298 ? -10.838 -23.784 5.626 1.00 59.78 298 ALA A C 1
ATOM 2146 O O . ALA A 1 298 ? -10.047 -24.709 5.401 1.00 59.78 298 ALA A O 1
ATOM 2147 N N . PRO A 1 299 ? -10.435 -22.629 6.183 1.00 64.56 299 PRO A N 1
ATOM 2148 C CA . PRO A 1 299 ? -9.080 -22.461 6.686 1.00 64.56 299 PRO A CA 1
ATOM 2149 C C . PRO A 1 299 ? -8.790 -23.531 7.753 1.00 64.56 299 PRO A C 1
ATOM 2151 O O . PRO A 1 299 ? -9.690 -23.869 8.532 1.00 64.56 299 PRO A O 1
ATOM 2154 N N . PRO A 1 300 ? -7.565 -24.089 7.799 1.00 69.38 300 PRO A N 1
ATOM 2155 C CA . PRO A 1 300 ? -7.210 -25.076 8.808 1.00 69.38 300 PRO A CA 1
ATOM 2156 C C . PRO A 1 300 ? -7.390 -24.484 10.215 1.00 69.38 300 PRO A C 1
ATOM 2158 O O . PRO A 1 300 ? -7.150 -23.288 10.410 1.00 69.38 300 PRO A O 1
ATOM 2161 N N . PRO A 1 301 ? -7.809 -25.298 11.201 1.00 65.19 301 PRO A N 1
ATOM 2162 C CA . PRO A 1 301 ? -7.969 -24.832 12.568 1.00 65.19 301 PRO A CA 1
ATOM 2163 C C . PRO A 1 301 ? -6.632 -24.305 13.092 1.00 65.19 301 PRO A C 1
ATOM 2165 O O . PRO A 1 301 ? -5.606 -24.985 13.037 1.00 65.19 301 PRO A O 1
ATOM 2168 N N . VAL A 1 302 ? -6.663 -23.073 13.595 1.00 66.12 302 VAL A N 1
ATOM 2169 C CA . VAL A 1 302 ? -5.541 -22.457 14.301 1.00 66.12 302 VAL A CA 1
ATOM 2170 C C . VAL A 1 302 ? -5.266 -23.298 15.556 1.00 66.12 302 VAL A C 1
ATOM 2172 O O . VAL A 1 302 ? -6.210 -23.549 16.312 1.00 66.12 302 VAL A O 1
ATOM 2175 N N . PRO A 1 303 ? -4.027 -23.766 15.794 1.00 57.91 303 PRO A N 1
ATOM 2176 C CA . PRO A 1 303 ? -3.706 -24.476 17.024 1.00 57.91 303 PRO A CA 1
ATOM 2177 C C . PRO A 1 303 ? -3.944 -23.554 18.226 1.00 57.91 303 PRO A C 1
ATOM 2179 O O . PRO A 1 303 ? -3.513 -22.400 18.231 1.00 57.91 303 PRO A O 1
ATOM 2182 N N . ALA A 1 304 ? -4.672 -24.066 19.219 1.00 58.16 304 ALA A N 1
ATOM 2183 C CA . ALA A 1 304 ? -4.906 -23.378 20.483 1.00 58.16 304 ALA A CA 1
ATOM 2184 C C . ALA A 1 304 ? -3.581 -23.193 21.256 1.00 58.16 304 ALA A C 1
ATOM 2186 O O . ALA A 1 304 ? -2.695 -24.042 21.112 1.00 58.16 304 ALA A O 1
ATOM 2187 N N . PRO A 1 305 ? -3.436 -22.107 22.040 1.00 62.38 305 PRO A N 1
ATOM 2188 C CA . PRO A 1 305 ? -2.280 -21.901 22.910 1.00 62.38 305 PRO A CA 1
ATOM 2189 C C . PRO A 1 305 ? -2.198 -22.936 24.040 1.00 62.38 305 PRO A C 1
ATOM 2191 O O . PRO A 1 305 ? -3.267 -23.386 24.518 1.00 62.38 305 PRO A O 1
#

Mean predicted aligned error: 19.69 Å

Radius of gyration: 35.11 Å; Cα contacts (8 Å, |Δi|>4): 140; chains: 1; bounding box: 96×57×115 Å

Secondary structure (DSSP, 8-state):
---PPPP-----------------------PPPPPPP--PPPP---HHHHTTHHHHHHHHHHHHHHHTTSHHHHHHIIIIIHHHHHHTT-S-HHHHHHHTTTT--S-PPPHHHHHHHHHHHHTSHHHHHHHHHHHHHHTTS-TTT-THHHHHHHHGGG-SSHHHHHHHHHHHIIIIISS--GGG--TTSTTTPPPPHHHHHHHHHHHHHHH-B-TTS-BS---HHHHHHHHHHHHHHHHHS-----------------------------------PPPPPPPS--PPP----S--PPPPPPPP-

Foldseek 3Di:
DDDDDDDDDDDDDDDDDDDDDDDDDDDDDDDDDDDDDDDDDDDDCDPCNVVVCVVVCVVCVVPVVVVCPPVVNVCCCLPPVVVVCVVLLNDDVVVVVVSVPPDDDPDDDDPVVVVVVVVCNCPPPVNLVVLLVVLVVLLVDQCLVPVCSLVVLLVQCVDPDPSSNQSSLVSCCSQPQVQDNPNQPPVPDPLDRPRDPSNVVLLVSLCQQQPDADPVRHRPNPDPSSNVSSVVSNVSNCVSPVPPPPPPPPPPPPPPPPPPPDDPDDDDDDDDDDDDDDDDDDDPDDDDPPPDPPDDDDDPDDDDD

pLDDT: mean 70.9, std 18.81, range [38.16, 98.62]

Nearest PDB structures (foldseek):
  7p0h-assembly2_B  TM=4.323E-01  e=2.359E-01  synthetic construct
  3ltm-assembly1_B  TM=3.404E-01  e=7.894E-01  synthetic construct
  7sx4-assembly1_E  TM=5.511E-01  e=4.282E+00  Homo sapiens
  3icq-assembly1_T  TM=5.374E-01  e=5.194E+00  Schizosaccharomyces pombe
  5cwv-assembly2_B  TM=4.426E-01  e=3.887E+00  Thermochaetoides thermophila DSM 1495

Sequence (305 aa):
MPRIRTPRVMAVLLVCGALAASVSRSTAQAPLPPVPVAAAAAPPTTLWTFLGFNQMGACLGKTAGHIAQKPLVKTVCNSVVNPMLQTLGLLPPEAAAAAAGAGAGPGGPPPAVALAGQIAAENSPANVQLKVKAIRYLASVDCICYPEVIDALLASLDDCAEPVRYEALRALQKGCTAGGCAACYDPVSGVNSPPCSCQTRVIVRLSDLLLIRDANGQLLERSHRVRQLAQQMLESCLRRRPIQQPGLPDPVQPRPDPVFDDLPLAPNGPPGAESLAPPGAVPPGSFPPADYPPGVLAPPPVPAP